Protein AF-A0A016U040-F1 (afdb_monomer_lite)

Foldseek 3Di:
DDDDDDDDDDPDDDDDDDDDDDDDDDDDDDDDDDDDDDDDDDDDDDDPPPPPPDPDDLCVLVPQDPVNLVVLVVLCVVCLVCQLVLLLVLLVVLCVVDVLSVVQQVVLVVVCVVCVPDDRCSHSSNVSVVVSVLSVLLSVCSVPSVVNVVSVVVVCVVCVVCCVVRVDDVVSVVSSVVSSVVSSVVVVVVVVVVVVVVVVVVVPPDDDDDD

Organism: NCBI:txid53326

pLDDT: mean 70.43, std 24.83, range [27.75, 97.06]

Radius of gyration: 27.12 Å; chains: 1; bounding box: 66×83×92 Å

InterPro domains:
  IPR000971 Globin [PS01033] (63-211)
  IPR009050 Globin-like superfamily [SSF46458] (63-188)
  IPR012292 Globin/Protoglobin [G3DSA:1.10.490.10] (63-199)
  IPR044399 Myoglobin-like, M family globin domain [cd01040] (72-187)
  IPR050532 Globin-like Oxygen Transporters [PTHR46458] (39-188)

Sequence (211 aa):
MQIPMQATSASIRRAKFDRAFTVQDDVPSCSRKAGQNGSIRKSARFATRSRSQRRGTLSSIASLSFSQKQALTASWRLLRPQAPGLFRKVFLELEIVSSKVKQIFYKALCVDAFNKDEENIATMDVHIRLMVKFFDDLLATLDDEAECTNRMKRIGTSHAVLARTCGFTSDIWERLGEITMERICAHELVQLSECACDFVCNCDCGGVTAD

Structure (mmCIF, N/CA/C/O backbone):
data_AF-A0A016U040-F1
#
_entry.id   AF-A0A016U040-F1
#
loop_
_atom_site.group_PDB
_atom_site.id
_atom_site.type_symbol
_atom_site.label_atom_id
_atom_site.label_alt_id
_atom_site.label_comp_id
_atom_site.label_asym_id
_atom_site.label_entity_id
_atom_site.label_seq_id
_atom_site.pdbx_PDB_ins_code
_atom_site.Cartn_x
_atom_site.Cartn_y
_atom_site.Cartn_z
_atom_site.occupancy
_atom_site.B_iso_or_equiv
_atom_site.auth_seq_id
_atom_site.auth_comp_id
_atom_site.auth_asym_id
_atom_site.auth_atom_id
_atom_site.pdbx_PDB_model_num
ATOM 1 N N . MET A 1 1 ? 27.949 -9.215 60.443 1.00 41.81 1 MET A N 1
ATOM 2 C CA . MET A 1 1 ? 26.887 -10.235 60.308 1.00 41.81 1 MET A CA 1
ATOM 3 C C . MET A 1 1 ? 26.487 -10.286 58.848 1.00 41.81 1 MET A C 1
ATOM 5 O O . MET A 1 1 ? 26.050 -9.280 58.310 1.00 41.81 1 MET A O 1
ATOM 9 N N . GLN A 1 2 ? 26.773 -11.414 58.207 1.00 36.44 2 GLN A N 1
ATOM 10 C CA . GLN A 1 2 ? 26.651 -11.657 56.771 1.00 36.44 2 GLN A CA 1
ATOM 11 C C . GLN A 1 2 ? 25.353 -12.436 56.537 1.00 36.44 2 GLN A C 1
ATOM 13 O O . GLN A 1 2 ? 25.152 -13.465 57.177 1.00 36.44 2 GLN A O 1
ATOM 18 N N . ILE A 1 3 ? 24.473 -11.949 55.663 1.00 41.81 3 ILE A N 1
ATOM 19 C CA . ILE A 1 3 ? 23.249 -12.657 55.263 1.00 41.81 3 ILE A CA 1
ATOM 20 C C . ILE A 1 3 ? 23.535 -13.317 53.907 1.00 41.81 3 ILE A C 1
ATOM 22 O O . ILE A 1 3 ? 23.855 -12.590 52.964 1.00 41.81 3 ILE A O 1
ATOM 26 N N . PRO A 1 4 ? 23.476 -14.654 53.770 1.00 46.34 4 PRO A N 1
ATOM 27 C CA . PRO A 1 4 ? 23.712 -15.301 52.488 1.00 46.34 4 PRO A CA 1
ATOM 28 C C . PRO A 1 4 ? 22.451 -15.320 51.617 1.00 46.34 4 PRO A C 1
ATOM 30 O O . PRO A 1 4 ? 21.337 -15.557 52.083 1.00 46.34 4 PRO A O 1
ATOM 33 N N . MET A 1 5 ? 22.678 -15.101 50.321 1.00 36.81 5 MET A N 1
ATOM 34 C CA . MET A 1 5 ? 21.733 -15.311 49.230 1.00 36.81 5 MET A CA 1
ATOM 35 C C . MET A 1 5 ? 21.328 -16.786 49.118 1.00 36.81 5 MET A C 1
ATOM 37 O O . MET A 1 5 ? 22.188 -17.665 49.138 1.00 36.81 5 MET A O 1
ATOM 41 N N . GLN A 1 6 ? 20.043 -17.049 48.870 1.00 37.56 6 GLN A N 1
ATOM 42 C CA . GLN A 1 6 ? 19.608 -18.280 48.213 1.00 37.56 6 GLN A CA 1
ATOM 43 C C . GLN A 1 6 ? 18.869 -17.938 46.920 1.00 37.56 6 GLN A C 1
ATOM 45 O O . GLN A 1 6 ? 17.820 -17.299 46.926 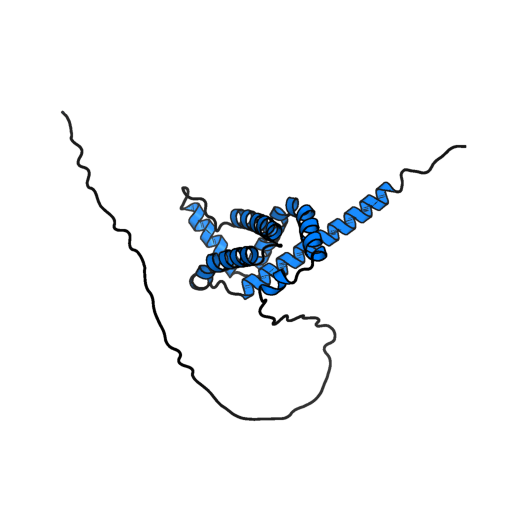1.00 37.56 6 GLN A O 1
ATOM 50 N N . ALA A 1 7 ? 19.467 -18.355 45.805 1.00 38.75 7 ALA A N 1
ATOM 51 C CA . ALA A 1 7 ? 18.870 -18.344 44.483 1.00 38.75 7 ALA A CA 1
ATOM 52 C C . ALA A 1 7 ? 17.925 -19.545 44.355 1.00 38.75 7 ALA A C 1
ATOM 54 O O . ALA A 1 7 ? 18.341 -20.687 44.546 1.00 38.75 7 ALA A O 1
ATOM 55 N N . THR A 1 8 ? 16.663 -19.295 44.012 1.00 39.50 8 THR A N 1
ATOM 56 C CA . THR A 1 8 ? 15.730 -20.340 43.584 1.00 39.50 8 THR A CA 1
ATOM 57 C C . THR A 1 8 ? 15.629 -20.308 42.063 1.00 39.50 8 THR A C 1
ATOM 59 O O . THR A 1 8 ? 15.065 -19.404 41.453 1.00 39.50 8 THR A O 1
ATOM 62 N N . SER A 1 9 ? 16.248 -21.299 41.431 1.00 39.50 9 SER A N 1
ATOM 63 C CA . SER A 1 9 ? 16.238 -21.515 39.987 1.00 39.50 9 SER A CA 1
ATOM 64 C C . SER A 1 9 ? 14.894 -22.126 39.575 1.00 39.50 9 SER A C 1
ATOM 66 O O . SER A 1 9 ? 14.703 -23.338 39.645 1.00 39.50 9 SER A O 1
ATOM 68 N N . ALA A 1 10 ? 13.948 -21.303 39.123 1.00 36.88 10 ALA A N 1
ATOM 69 C CA . ALA A 1 10 ? 12.735 -21.790 38.470 1.00 36.88 10 ALA A CA 1
ATOM 70 C C . ALA A 1 10 ? 12.971 -21.898 36.954 1.00 36.88 10 ALA A C 1
ATOM 72 O O . ALA A 1 10 ? 12.862 -20.929 36.208 1.00 36.88 10 ALA A O 1
ATOM 73 N N . SER A 1 11 ? 13.312 -23.106 36.495 1.00 38.25 11 SER A N 1
ATOM 74 C CA . SER A 1 11 ? 13.312 -23.466 35.071 1.00 38.25 11 SER A CA 1
ATOM 75 C C . SER A 1 11 ? 11.881 -23.473 34.526 1.00 38.25 11 SER A C 1
ATOM 77 O O . SER A 1 11 ? 11.158 -24.458 34.689 1.00 38.25 11 SER A O 1
ATOM 79 N N . ILE A 1 12 ? 11.470 -22.401 33.845 1.00 38.06 12 ILE A N 1
ATOM 80 C CA . ILE A 1 12 ? 10.221 -22.389 33.076 1.00 38.06 12 ILE A CA 1
ATOM 81 C C . ILE A 1 12 ? 10.495 -23.003 31.702 1.00 38.06 12 ILE A C 1
ATOM 83 O O . ILE A 1 12 ? 11.235 -22.476 30.871 1.00 38.06 12 ILE A O 1
ATOM 87 N N . ARG A 1 13 ? 9.917 -24.189 31.507 1.00 40.31 13 ARG A N 1
ATOM 88 C CA . ARG A 1 13 ? 10.048 -25.020 30.313 1.00 40.31 13 ARG A CA 1
ATOM 89 C C . ARG A 1 13 ? 9.375 -24.348 29.116 1.00 40.31 13 ARG A C 1
ATOM 91 O O . ARG A 1 13 ? 8.215 -23.953 29.167 1.00 40.31 13 ARG A O 1
ATOM 98 N N . ARG A 1 14 ? 10.121 -24.298 28.016 1.00 35.59 14 ARG A N 1
ATOM 99 C CA . ARG A 1 14 ? 9.706 -23.877 26.676 1.00 35.59 14 ARG A CA 1
ATOM 100 C C . ARG A 1 14 ? 8.662 -24.859 26.132 1.00 35.59 14 ARG A C 1
ATOM 102 O O . ARG A 1 14 ? 9.008 -25.983 25.774 1.00 35.59 14 ARG A O 1
ATOM 109 N N . ALA A 1 15 ? 7.396 -24.457 26.071 1.00 32.09 15 ALA A N 1
ATOM 110 C CA . ALA A 1 15 ? 6.365 -25.237 25.394 1.00 32.09 15 ALA A CA 1
ATOM 111 C C . ALA A 1 15 ? 6.477 -25.020 23.874 1.00 32.09 15 ALA A C 1
ATOM 113 O O . ALA A 1 15 ? 6.107 -23.970 23.353 1.00 32.09 15 ALA A O 1
ATOM 114 N N . LYS A 1 16 ? 7.025 -26.016 23.167 1.00 36.38 16 LYS A N 1
ATOM 115 C CA . LYS A 1 16 ? 6.855 -26.182 21.717 1.00 36.38 16 LYS A CA 1
ATOM 116 C C . LYS A 1 16 ? 5.405 -26.579 21.456 1.00 36.38 16 LYS A C 1
ATOM 118 O O . LYS A 1 16 ? 4.952 -27.595 21.975 1.00 36.38 16 LYS A O 1
ATOM 123 N N . PHE A 1 17 ? 4.696 -25.797 20.653 1.00 30.36 17 PHE A N 1
ATOM 124 C CA . PHE A 1 17 ? 3.383 -26.171 20.141 1.00 30.36 17 PHE A CA 1
ATOM 125 C C . PHE A 1 17 ? 3.564 -26.769 18.740 1.00 30.36 17 PHE A C 1
ATOM 127 O O . PHE A 1 17 ? 3.441 -26.074 17.737 1.00 30.36 17 PHE A O 1
ATOM 134 N N . ASP A 1 18 ? 3.898 -28.058 18.687 1.00 31.55 18 ASP A N 1
ATOM 135 C CA . ASP A 1 18 ? 3.724 -28.881 17.490 1.00 31.55 18 ASP A CA 1
ATOM 136 C C . ASP A 1 18 ? 2.332 -29.512 17.566 1.00 31.55 18 ASP A C 1
ATOM 138 O O . ASP A 1 18 ? 2.049 -30.322 18.452 1.00 31.55 18 ASP A O 1
ATOM 142 N N . ARG A 1 19 ? 1.438 -29.144 16.646 1.00 34.19 19 ARG A N 1
ATOM 143 C CA . ARG A 1 19 ? 0.204 -29.902 16.421 1.00 34.19 19 ARG A CA 1
ATOM 144 C C . ARG A 1 19 ? -0.075 -29.994 14.928 1.00 34.19 19 ARG A C 1
ATOM 146 O O . ARG A 1 19 ? -0.693 -29.114 14.338 1.00 34.19 19 ARG A O 1
ATOM 153 N N . ALA A 1 20 ? 0.393 -31.093 14.345 1.00 31.27 20 ALA A N 1
ATOM 154 C CA . ALA A 1 20 ? -0.120 -31.615 13.091 1.00 31.27 20 ALA A CA 1
ATOM 155 C C . ALA A 1 20 ? -1.584 -32.036 13.291 1.00 31.27 20 ALA A C 1
ATOM 157 O O . ALA A 1 20 ? -1.919 -32.676 14.291 1.00 31.27 20 ALA A O 1
ATOM 158 N N . PHE A 1 21 ? -2.453 -31.679 12.349 1.00 29.73 21 PHE A N 1
ATOM 159 C CA . PHE A 1 21 ? -3.781 -32.270 12.255 1.00 29.73 21 PHE A CA 1
ATOM 160 C C . PHE A 1 21 ? -4.130 -32.468 10.781 1.00 29.73 21 PHE A C 1
ATOM 162 O O . PHE A 1 21 ? -4.324 -31.514 10.031 1.00 29.73 21 PHE A O 1
ATOM 169 N N . THR A 1 22 ? -4.147 -33.734 10.383 1.00 40.06 22 THR A N 1
ATOM 170 C CA . THR A 1 22 ? -4.770 -34.241 9.163 1.00 40.06 22 THR A CA 1
ATOM 171 C C . THR A 1 22 ? -6.283 -34.157 9.317 1.00 40.06 22 THR A C 1
ATOM 173 O O . THR A 1 22 ? -6.809 -34.647 10.317 1.00 40.06 22 THR A O 1
ATOM 176 N N . VAL A 1 23 ? -6.983 -33.594 8.334 1.00 34.16 23 VAL A N 1
ATOM 177 C CA . VAL A 1 23 ? -8.429 -33.800 8.178 1.00 34.16 23 VAL A CA 1
ATOM 178 C C . VAL A 1 23 ? -8.728 -34.054 6.707 1.00 34.16 23 VAL A C 1
ATOM 180 O O . VAL A 1 23 ? -8.304 -33.297 5.837 1.00 34.16 23 VAL A O 1
ATOM 183 N N . GLN A 1 24 ? -9.396 -35.186 6.506 1.00 30.11 24 GLN A N 1
ATOM 184 C CA . GLN A 1 24 ? -9.865 -35.777 5.263 1.00 30.11 24 GLN A CA 1
ATOM 185 C C . GLN A 1 24 ? -10.978 -34.948 4.613 1.00 30.11 24 GLN A C 1
ATOM 187 O O . GLN A 1 24 ? -11.734 -34.251 5.290 1.00 30.11 24 GLN A O 1
ATOM 192 N N . ASP A 1 25 ? -11.045 -35.067 3.289 1.00 30.61 25 ASP A N 1
ATOM 193 C CA . ASP A 1 25 ? -12.130 -34.622 2.424 1.00 30.61 25 ASP A CA 1
ATOM 194 C C . ASP A 1 25 ? -13.477 -35.226 2.840 1.00 30.61 25 ASP A C 1
ATOM 196 O O . ASP A 1 25 ? -13.600 -36.443 2.918 1.00 30.61 25 ASP A O 1
ATOM 200 N N . ASP A 1 26 ? -14.501 -34.387 3.000 1.00 29.02 26 ASP A N 1
ATOM 201 C CA . ASP A 1 26 ? -15.896 -34.812 2.881 1.00 29.02 26 ASP A CA 1
ATOM 202 C C . ASP A 1 26 ? -16.721 -33.703 2.212 1.00 29.02 26 ASP A C 1
ATOM 204 O O . ASP A 1 26 ? -16.943 -32.609 2.737 1.00 29.02 26 ASP A O 1
ATOM 208 N N . VAL A 1 27 ? -17.141 -34.009 0.987 1.00 37.56 27 VAL A N 1
ATOM 209 C CA . VAL A 1 27 ? -18.000 -33.209 0.111 1.00 37.56 27 VAL A CA 1
ATOM 210 C C . VAL A 1 27 ? -19.465 -33.509 0.437 1.00 37.56 27 VAL A C 1
ATOM 212 O O . VAL A 1 27 ? -19.852 -34.676 0.388 1.00 37.56 27 VAL A O 1
ATOM 215 N N . PRO A 1 28 ? -20.342 -32.500 0.600 1.00 32.44 28 PRO A N 1
ATOM 216 C CA . PRO A 1 28 ? -21.774 -32.704 0.419 1.00 32.44 28 PRO A CA 1
ATOM 217 C C . PRO A 1 28 ? -22.239 -32.102 -0.911 1.00 32.44 28 PRO A C 1
ATOM 219 O O . PRO A 1 28 ? -22.302 -30.887 -1.102 1.00 32.44 28 PRO A O 1
ATOM 222 N N . SER A 1 29 ? -22.605 -32.994 -1.829 1.00 30.81 29 SER A N 1
ATOM 223 C CA . SER A 1 29 ? -23.374 -32.699 -3.037 1.00 30.81 29 SER A CA 1
ATOM 224 C C . SER A 1 29 ? -24.821 -32.343 -2.672 1.00 30.81 29 SER A C 1
ATOM 226 O O . SER A 1 29 ? -25.482 -33.080 -1.942 1.00 30.81 29 SER A O 1
ATOM 228 N N . CYS A 1 30 ? -25.341 -31.238 -3.211 1.00 30.08 30 CYS A N 1
ATOM 229 C CA . CYS A 1 30 ? -26.770 -30.933 -3.212 1.00 30.08 30 CYS A CA 1
ATOM 230 C C . CYS A 1 30 ? -27.219 -30.571 -4.633 1.00 30.08 30 CYS A C 1
ATOM 232 O O . CYS A 1 30 ? -26.910 -29.502 -5.153 1.00 30.08 30 CYS A O 1
ATOM 234 N N . SER A 1 31 ? -27.979 -31.478 -5.248 1.00 32.97 31 SER A N 1
ATOM 235 C CA . SER A 1 31 ? -28.737 -31.253 -6.482 1.00 32.97 31 SER A CA 1
ATOM 236 C C . SER A 1 31 ? -30.149 -30.758 -6.165 1.00 32.97 31 SER A C 1
ATOM 238 O O . SER A 1 31 ? -30.862 -31.441 -5.433 1.00 32.97 31 SER A O 1
ATOM 240 N N . ARG A 1 32 ? -30.606 -29.668 -6.804 1.00 32.62 32 ARG A N 1
ATOM 241 C CA . ARG A 1 32 ? -32.028 -29.444 -7.157 1.00 32.62 32 ARG A CA 1
ATOM 242 C C . ARG A 1 32 ? -32.163 -28.706 -8.498 1.00 32.62 32 ARG A C 1
ATOM 244 O O . ARG A 1 32 ? -31.330 -27.886 -8.860 1.00 32.62 32 ARG A O 1
ATOM 251 N N . LYS A 1 33 ? -33.209 -29.095 -9.231 1.00 33.53 33 LYS A N 1
ATOM 252 C CA . LYS A 1 33 ? -33.486 -28.903 -10.665 1.00 33.53 33 LYS A CA 1
ATOM 253 C C . LYS A 1 33 ? -34.228 -27.593 -11.015 1.00 33.53 33 LYS A C 1
ATOM 255 O O . LYS A 1 33 ? -35.062 -27.151 -10.242 1.00 33.53 33 LYS A O 1
ATOM 260 N N . ALA A 1 34 ? -33.986 -27.154 -12.261 1.00 30.94 34 ALA A N 1
ATOM 261 C CA . ALA A 1 34 ? -34.889 -26.638 -13.315 1.00 30.94 34 ALA A CA 1
ATOM 262 C C . ALA A 1 34 ? -35.776 -25.381 -13.123 1.00 30.94 34 ALA A C 1
ATOM 264 O O . ALA A 1 34 ? -36.559 -25.284 -1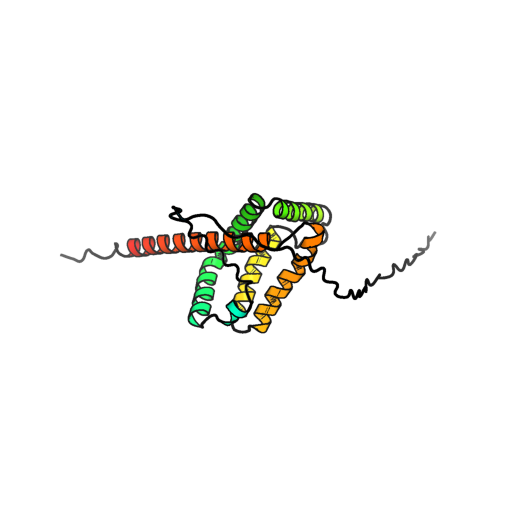2.188 1.00 30.94 34 ALA A O 1
ATOM 265 N N . GLY A 1 35 ? -35.768 -24.515 -14.154 1.00 27.75 35 GLY A N 1
ATOM 266 C CA . GLY A 1 35 ? -36.849 -23.564 -14.467 1.00 27.75 35 GLY A CA 1
ATOM 267 C C . GLY A 1 35 ? -36.431 -22.405 -15.389 1.00 27.75 35 GLY A C 1
ATOM 268 O O . GLY A 1 35 ? -35.810 -21.455 -14.932 1.00 27.75 35 GLY A O 1
ATOM 269 N N . GLN A 1 36 ? -36.767 -22.482 -16.683 1.00 36.22 36 GLN A N 1
ATOM 270 C CA . GLN A 1 36 ? -36.610 -21.417 -17.690 1.00 36.22 36 GLN A CA 1
ATOM 271 C C . GLN A 1 36 ? -37.801 -20.432 -17.698 1.00 36.22 36 GLN A C 1
ATOM 273 O O . GLN A 1 36 ? -38.936 -20.875 -17.549 1.00 36.22 36 GLN A O 1
ATOM 278 N N . ASN A 1 37 ? -37.507 -19.151 -17.996 1.00 30.80 37 ASN A N 1
ATOM 279 C CA . ASN A 1 37 ? -38.218 -18.170 -18.861 1.00 30.80 37 ASN A CA 1
ATOM 280 C C . ASN A 1 37 ? -38.451 -16.771 -18.249 1.00 30.80 37 ASN A C 1
ATOM 282 O O . ASN A 1 37 ? -39.060 -16.648 -17.193 1.00 30.80 37 ASN A O 1
ATOM 286 N N . GLY A 1 38 ? -38.073 -15.711 -18.994 1.00 30.67 38 GLY A N 1
ATOM 287 C CA . GLY A 1 38 ? -38.654 -14.362 -18.834 1.00 30.67 38 GLY A CA 1
ATOM 288 C C . GLY A 1 38 ? -37.792 -13.127 -19.189 1.00 30.67 38 GLY A C 1
ATOM 289 O O . GLY A 1 38 ? -37.128 -12.580 -18.325 1.00 30.67 38 GLY A O 1
ATOM 290 N N . SER A 1 39 ? -37.921 -12.641 -20.434 1.00 33.09 39 SER A N 1
ATOM 291 C CA . SER A 1 39 ? -37.971 -11.227 -20.903 1.00 33.09 39 SER A CA 1
ATOM 292 C C . SER A 1 39 ? -36.806 -10.203 -20.760 1.00 33.09 39 SER A C 1
ATOM 294 O O . SER A 1 39 ? -36.617 -9.530 -19.757 1.00 33.09 39 SER A O 1
ATOM 296 N N . ILE A 1 40 ? -36.127 -9.990 -21.897 1.00 40.66 40 ILE A N 1
ATOM 297 C CA . ILE A 1 40 ? -35.778 -8.744 -22.638 1.00 40.66 40 ILE A CA 1
ATOM 298 C C . ILE A 1 40 ? -35.881 -7.338 -21.960 1.00 40.66 40 ILE A C 1
ATOM 300 O O . ILE A 1 40 ? -36.963 -6.810 -21.735 1.00 40.66 40 ILE A O 1
ATOM 304 N N . ARG A 1 41 ? -34.693 -6.692 -21.880 1.00 42.94 41 ARG A N 1
ATOM 305 C CA . ARG A 1 41 ? -34.253 -5.282 -22.150 1.00 42.94 41 ARG A CA 1
ATOM 306 C C . ARG A 1 41 ? -34.935 -4.069 -21.467 1.00 42.94 41 ARG A C 1
ATOM 308 O O . ARG A 1 41 ? -35.996 -3.644 -21.905 1.00 42.94 41 ARG A O 1
ATOM 315 N N . LYS A 1 42 ? -34.149 -3.284 -20.700 1.00 34.03 42 LYS A N 1
ATOM 316 C CA . LYS A 1 42 ? -33.465 -2.041 -21.168 1.00 34.03 42 LYS A CA 1
ATOM 317 C C . LYS A 1 42 ? -32.645 -1.323 -20.070 1.00 34.03 42 LYS A C 1
ATOM 319 O O . LYS A 1 42 ? -33.131 -1.071 -18.982 1.00 34.03 42 LYS A O 1
ATOM 324 N N . SER A 1 43 ? -31.466 -0.857 -20.499 1.00 36.22 43 SER A N 1
ATOM 325 C CA . SER A 1 43 ? -30.766 0.377 -20.096 1.00 36.22 43 SER A CA 1
ATOM 326 C C . SER A 1 43 ? -30.047 0.449 -18.740 1.00 36.22 43 SER A C 1
ATOM 328 O O . SER A 1 43 ? -30.597 0.903 -17.746 1.00 36.22 43 SER A O 1
ATOM 330 N N . ALA A 1 44 ? -28.738 0.187 -18.771 1.00 37.72 44 ALA A N 1
ATOM 331 C CA . ALA A 1 44 ? -27.767 0.847 -17.899 1.00 37.72 44 ALA A CA 1
ATOM 332 C C . ALA A 1 44 ? -26.586 1.305 -18.769 1.00 37.72 44 ALA A C 1
ATOM 334 O O . ALA A 1 44 ? -25.735 0.508 -19.164 1.00 37.72 44 ALA A O 1
ATOM 335 N N . ARG A 1 45 ? -26.582 2.590 -19.143 1.00 47.59 45 ARG A N 1
ATOM 336 C CA . ARG A 1 45 ? -25.388 3.258 -19.672 1.00 47.59 45 ARG A CA 1
ATOM 337 C C . ARG A 1 45 ? -24.502 3.618 -18.476 1.00 47.59 45 ARG A C 1
ATOM 339 O O . ARG A 1 45 ? -25.016 4.111 -17.481 1.00 47.59 45 ARG A O 1
ATOM 346 N N . PHE A 1 46 ? -23.201 3.379 -18.625 1.00 41.91 46 PHE A N 1
ATOM 347 C CA . PHE A 1 46 ? -22.116 3.727 -17.698 1.00 41.91 46 PHE A CA 1
ATOM 348 C C . PHE A 1 46 ? -22.066 2.952 -16.375 1.00 41.91 46 PHE A C 1
ATOM 350 O O . PHE A 1 46 ? -22.293 3.476 -15.293 1.00 41.91 46 PHE A O 1
ATOM 357 N N . ALA A 1 47 ? -21.632 1.698 -16.470 1.00 41.00 47 ALA A N 1
ATOM 358 C CA . ALA A 1 47 ? -20.913 1.045 -15.385 1.00 41.00 47 ALA A CA 1
ATOM 359 C C . ALA A 1 47 ? -19.706 0.309 -15.974 1.00 41.00 47 ALA A C 1
ATOM 361 O O . ALA A 1 47 ? -19.746 -0.898 -16.199 1.00 41.00 47 ALA A O 1
ATOM 362 N N . THR A 1 48 ? -18.603 1.021 -16.207 1.00 46.25 48 THR A N 1
ATOM 363 C CA . THR A 1 48 ? -17.273 0.403 -16.328 1.00 46.25 48 THR A CA 1
ATOM 364 C C . THR A 1 48 ? -16.803 -0.031 -14.939 1.00 46.25 48 THR A C 1
ATOM 366 O O . THR A 1 48 ? -15.788 0.420 -14.421 1.00 46.25 48 THR A O 1
ATOM 369 N N . ARG A 1 49 ? -17.568 -0.919 -14.295 1.00 44.41 49 ARG A N 1
ATOM 370 C CA . ARG A 1 49 ? -17.068 -1.717 -13.178 1.00 44.41 49 ARG A CA 1
ATOM 371 C C . ARG A 1 49 ? -16.282 -2.856 -13.798 1.00 44.41 49 ARG A C 1
ATOM 373 O O . ARG A 1 49 ? -16.845 -3.897 -14.130 1.00 44.41 49 ARG A O 1
ATOM 380 N N . SER A 1 50 ? -14.983 -2.637 -13.973 1.00 41.38 50 SER A N 1
ATOM 381 C CA . SER A 1 50 ? -14.055 -3.716 -14.288 1.00 41.38 50 SER A CA 1
ATOM 382 C C . SER A 1 50 ? -13.956 -4.616 -13.055 1.00 41.38 50 SER A C 1
ATOM 384 O O . SER A 1 50 ? -13.094 -4.454 -12.198 1.00 41.38 50 SER A O 1
ATOM 386 N N . ARG A 1 51 ? -14.916 -5.536 -12.906 1.00 46.66 51 ARG A N 1
ATOM 387 C CA . ARG A 1 51 ? -14.802 -6.660 -11.977 1.00 46.66 51 ARG A CA 1
ATOM 388 C C . ARG A 1 51 ? -13.747 -7.595 -12.557 1.00 46.66 51 ARG A C 1
ATOM 390 O O . ARG A 1 51 ? -14.067 -8.527 -13.292 1.00 46.66 51 ARG A O 1
ATOM 397 N N . SER A 1 52 ? -12.483 -7.333 -12.237 1.00 41.88 52 SER A N 1
ATOM 398 C CA . SER A 1 52 ? -11.425 -8.321 -12.413 1.00 41.88 52 SER A CA 1
ATOM 399 C C . SER A 1 52 ? -11.644 -9.425 -11.384 1.00 41.88 52 SER A C 1
ATOM 401 O O . SER A 1 52 ? -11.059 -9.442 -10.309 1.00 41.88 52 SER A O 1
ATOM 403 N N . GLN A 1 53 ? -12.509 -10.377 -11.720 1.00 44.53 53 GLN A N 1
ATOM 404 C CA . GLN A 1 53 ? -12.641 -11.644 -11.006 1.00 44.53 53 GLN A CA 1
ATOM 405 C C . GLN A 1 53 ? -11.523 -12.602 -11.449 1.00 44.53 53 GLN A C 1
ATOM 407 O O . GLN A 1 53 ? -11.747 -13.785 -11.697 1.00 44.53 53 GLN A O 1
ATOM 412 N N . ARG A 1 54 ? -10.302 -12.077 -11.612 1.00 46.75 54 ARG A N 1
ATOM 413 C CA . ARG A 1 54 ? -9.104 -12.884 -11.802 1.00 46.75 54 ARG A CA 1
ATOM 414 C C . ARG A 1 54 ? -8.431 -12.981 -10.453 1.00 46.75 54 ARG A C 1
ATOM 416 O O . ARG A 1 54 ? -7.889 -12.005 -9.950 1.00 46.75 54 ARG A O 1
ATOM 423 N N . ARG A 1 55 ? -8.458 -14.188 -9.894 1.00 48.50 55 ARG A N 1
ATOM 424 C CA . ARG A 1 55 ? -7.491 -14.639 -8.894 1.00 48.50 55 ARG A CA 1
ATOM 425 C C . ARG A 1 55 ? -6.116 -14.216 -9.425 1.00 48.50 55 ARG A C 1
ATOM 427 O O . ARG A 1 55 ? -5.682 -14.752 -10.440 1.00 48.50 55 ARG A O 1
ATOM 434 N N . GLY A 1 56 ? -5.528 -13.168 -8.852 1.00 49.00 56 GLY A N 1
ATOM 435 C CA . GLY A 1 56 ? -4.274 -12.604 -9.336 1.00 49.00 56 GLY A CA 1
ATOM 436 C C . GLY A 1 56 ? -3.190 -13.656 -9.194 1.00 49.00 56 GLY A C 1
ATOM 437 O O . GLY A 1 56 ? -2.713 -13.918 -8.093 1.00 49.00 56 GLY A O 1
ATOM 438 N N . THR A 1 57 ? -2.851 -14.329 -10.286 1.00 52.69 57 THR A N 1
ATOM 439 C CA . THR A 1 57 ? -1.717 -15.239 -10.298 1.00 52.69 57 THR A CA 1
ATOM 440 C C . THR A 1 57 ? -0.468 -14.369 -10.182 1.00 52.69 57 THR A C 1
ATOM 442 O O . THR A 1 57 ? -0.308 -13.417 -10.947 1.00 52.69 57 THR A O 1
ATOM 445 N N . LEU A 1 58 ? 0.424 -14.680 -9.236 1.00 57.12 58 LEU A N 1
ATOM 446 C CA . LEU A 1 58 ? 1.718 -13.995 -9.066 1.00 57.12 58 LEU A CA 1
ATOM 447 C C . LEU A 1 58 ? 2.540 -13.945 -10.375 1.00 57.12 58 LEU A C 1
ATOM 449 O O . LEU A 1 58 ? 3.389 -13.075 -10.541 1.00 57.12 58 LEU A O 1
ATOM 453 N N . SER A 1 59 ? 2.190 -14.793 -11.350 1.00 52.16 59 SER A N 1
ATOM 454 C CA . SER A 1 59 ? 2.672 -14.772 -12.733 1.00 52.16 59 SER A CA 1
ATOM 455 C C . SER A 1 59 ? 2.476 -13.436 -13.467 1.00 52.16 59 SER A C 1
ATOM 457 O O . SER A 1 59 ? 3.125 -13.212 -14.482 1.00 52.16 59 SER A O 1
ATOM 459 N N . SER A 1 60 ? 1.600 -12.536 -13.000 1.00 62.94 60 SER A N 1
ATOM 460 C CA . SER A 1 60 ? 1.440 -11.210 -13.620 1.00 62.94 60 SER A CA 1
ATOM 461 C C . SER A 1 60 ? 2.668 -10.314 -13.431 1.00 62.94 60 SER A C 1
ATOM 463 O O . SER A 1 60 ? 2.927 -9.470 -14.288 1.00 62.94 60 SER A O 1
ATOM 465 N N . ILE A 1 61 ? 3.426 -10.487 -12.340 1.00 66.94 61 ILE A N 1
ATOM 466 C CA . ILE A 1 61 ? 4.677 -9.743 -12.120 1.00 66.94 61 ILE A CA 1
ATOM 467 C C . ILE A 1 61 ? 5.787 -10.328 -13.006 1.00 66.94 61 ILE A C 1
ATOM 469 O O . ILE A 1 61 ? 6.557 -9.584 -13.606 1.00 66.94 61 ILE A O 1
ATOM 473 N N . ALA A 1 62 ? 5.797 -11.654 -13.174 1.00 63.66 62 ALA A N 1
ATOM 474 C CA . ALA A 1 62 ? 6.721 -12.368 -14.056 1.00 63.66 62 ALA A CA 1
ATOM 475 C C . ALA A 1 62 ? 6.571 -11.979 -15.537 1.00 63.66 62 ALA A C 1
ATOM 477 O O . ALA A 1 62 ? 7.535 -12.015 -16.295 1.00 63.66 62 ALA A O 1
ATOM 478 N N . SER A 1 63 ? 5.367 -11.571 -15.950 1.00 76.06 63 SER A N 1
ATOM 479 C CA . SER A 1 63 ? 5.080 -11.163 -17.330 1.00 76.06 63 SER A CA 1
ATOM 480 C C . SER A 1 63 ? 5.435 -9.710 -17.667 1.00 76.06 63 SER A C 1
ATOM 482 O O . SER A 1 63 ? 5.176 -9.278 -18.791 1.00 76.06 63 SER A O 1
ATOM 484 N N . LEU A 1 64 ? 5.983 -8.933 -16.725 1.00 83.94 64 LEU A N 1
ATOM 485 C CA . LEU A 1 64 ? 6.351 -7.542 -16.995 1.00 83.94 64 LEU A CA 1
ATOM 486 C C . LEU A 1 64 ? 7.525 -7.478 -17.979 1.00 83.94 64 LEU A C 1
ATOM 488 O O . LEU A 1 64 ? 8.606 -8.011 -17.725 1.00 83.94 64 LEU A O 1
ATOM 492 N N . SER A 1 65 ? 7.317 -6.780 -19.093 1.00 88.12 65 SER A N 1
ATOM 493 C CA . SER A 1 65 ? 8.375 -6.484 -20.061 1.00 88.12 65 SER A CA 1
ATOM 494 C C . SER A 1 65 ? 9.452 -5.576 -19.458 1.00 88.12 65 SER A C 1
ATOM 496 O O . SER A 1 65 ? 9.205 -4.836 -18.505 1.00 88.12 65 SER A O 1
ATOM 498 N N . PHE A 1 66 ? 10.649 -5.586 -20.049 1.00 88.31 66 PHE A N 1
ATOM 499 C CA . PHE A 1 66 ? 11.769 -4.754 -19.599 1.00 88.31 66 PHE A CA 1
ATOM 500 C C . PHE A 1 66 ? 11.406 -3.262 -19.510 1.00 88.31 66 PHE A C 1
ATOM 502 O O . PHE A 1 66 ? 11.700 -2.611 -18.510 1.00 88.31 66 PHE A O 1
ATOM 509 N N . SER A 1 67 ? 10.702 -2.729 -20.514 1.00 89.38 67 SER A N 1
ATOM 510 C CA . SER A 1 67 ? 10.264 -1.328 -20.525 1.00 89.38 67 SER A CA 1
ATOM 511 C C . SER A 1 67 ? 9.254 -1.021 -19.415 1.00 89.38 67 SER A C 1
ATOM 513 O O . SER A 1 67 ? 9.333 0.041 -18.803 1.00 89.38 67 SER A O 1
ATOM 515 N N . GLN A 1 68 ? 8.352 -1.954 -19.089 1.00 90.06 68 GLN A N 1
ATOM 516 C CA . GLN A 1 68 ? 7.423 -1.801 -17.962 1.00 90.06 68 GLN A CA 1
ATOM 517 C C . GLN A 1 68 ? 8.154 -1.815 -16.618 1.00 90.06 68 GLN A C 1
ATOM 519 O O . GLN A 1 68 ? 7.863 -0.984 -15.761 1.00 90.06 68 GLN A O 1
ATOM 524 N N . LYS A 1 69 ? 9.128 -2.716 -16.436 1.00 89.81 69 LYS A N 1
ATOM 525 C CA . LYS A 1 69 ? 9.962 -2.742 -15.224 1.00 89.81 69 LYS A CA 1
ATOM 526 C C . LYS A 1 69 ? 10.742 -1.437 -15.063 1.00 89.81 69 LYS A C 1
ATOM 528 O O . LYS A 1 69 ? 10.743 -0.854 -13.983 1.00 89.81 69 LYS A O 1
ATOM 533 N N . GLN A 1 70 ? 11.349 -0.941 -16.143 1.00 90.19 70 GLN A N 1
ATOM 534 C CA . GLN A 1 70 ? 12.081 0.325 -16.130 1.00 90.19 70 GLN A CA 1
ATOM 535 C C . GLN A 1 70 ? 11.168 1.512 -15.793 1.00 90.19 70 GLN A C 1
ATOM 537 O O . GLN A 1 70 ? 11.549 2.352 -14.978 1.00 90.19 70 GLN A O 1
ATOM 542 N N . ALA A 1 71 ? 9.963 1.560 -16.368 1.00 89.62 71 ALA A N 1
ATOM 543 C CA . ALA A 1 71 ? 8.974 2.588 -16.061 1.00 89.62 71 ALA A CA 1
ATOM 544 C C . ALA A 1 71 ? 8.568 2.562 -14.578 1.00 89.62 71 ALA A C 1
ATOM 546 O O . ALA A 1 71 ? 8.594 3.603 -13.930 1.00 89.62 71 ALA A O 1
ATOM 547 N N . LEU A 1 72 ? 8.292 1.381 -14.010 1.00 90.50 72 LEU A N 1
ATOM 548 C CA . LEU A 1 72 ? 7.970 1.233 -12.584 1.00 90.50 72 LEU A CA 1
ATOM 549 C C . LEU A 1 72 ? 9.109 1.719 -11.682 1.00 90.50 72 LEU A C 1
ATOM 551 O O . LEU A 1 72 ? 8.870 2.470 -10.737 1.00 90.50 72 LEU A O 1
ATOM 555 N N . THR A 1 73 ? 10.350 1.338 -11.990 1.00 90.88 73 THR A N 1
ATOM 556 C CA . THR A 1 73 ? 11.530 1.790 -11.240 1.00 90.88 73 THR A CA 1
ATOM 557 C C . THR A 1 73 ? 11.713 3.307 -11.336 1.00 90.88 73 THR A C 1
ATOM 559 O O . THR A 1 73 ? 12.033 3.959 -10.339 1.00 90.88 73 THR A O 1
ATOM 562 N N . ALA A 1 74 ? 11.484 3.894 -12.514 1.00 90.69 74 ALA A N 1
ATOM 563 C CA . ALA A 1 74 ? 11.572 5.336 -12.716 1.00 90.69 74 ALA A CA 1
ATOM 564 C C . ALA A 1 74 ? 10.471 6.098 -11.956 1.00 90.69 74 ALA A C 1
ATOM 566 O O . ALA A 1 74 ? 10.801 7.030 -11.218 1.00 90.69 74 ALA A O 1
ATOM 567 N N . SER A 1 75 ? 9.207 5.671 -12.073 1.00 90.88 75 SER A N 1
ATOM 568 C CA . SER A 1 75 ? 8.073 6.237 -11.327 1.00 90.88 75 SER A CA 1
ATOM 569 C C . SER A 1 75 ? 8.304 6.147 -9.822 1.00 90.88 75 SER A C 1
ATOM 571 O O . SER A 1 75 ? 8.176 7.142 -9.107 1.00 90.88 75 SER A O 1
ATOM 573 N N . TRP A 1 76 ? 8.736 4.984 -9.325 1.00 93.31 76 TRP A N 1
ATOM 574 C CA . TRP A 1 76 ? 9.009 4.818 -7.901 1.00 93.31 76 TRP A CA 1
ATOM 575 C C . TRP A 1 76 ? 10.107 5.752 -7.406 1.00 93.31 76 TRP A C 1
ATOM 577 O O . TRP A 1 76 ? 9.962 6.340 -6.341 1.00 93.31 76 TRP A O 1
ATOM 587 N N . ARG A 1 77 ? 11.181 5.961 -8.175 1.00 92.69 77 ARG A N 1
ATOM 588 C CA . ARG A 1 77 ? 12.262 6.879 -7.785 1.00 92.69 77 ARG A CA 1
ATOM 589 C C . ARG A 1 77 ? 11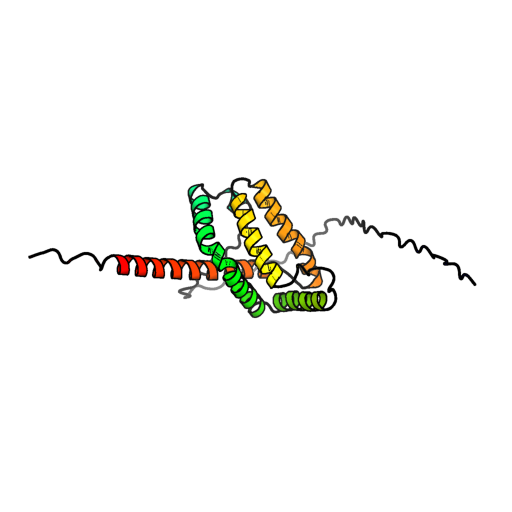.763 8.311 -7.551 1.00 92.69 77 ARG A C 1
ATOM 591 O O . ARG A 1 77 ? 12.261 8.971 -6.642 1.00 92.69 77 ARG A O 1
ATOM 598 N N . LEU A 1 78 ? 10.791 8.772 -8.341 1.00 90.69 78 LEU A N 1
ATOM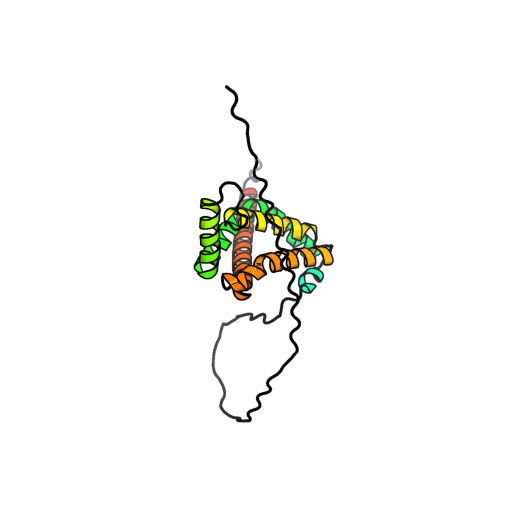 599 C CA . LEU A 1 78 ? 10.170 10.094 -8.193 1.00 90.69 78 LEU A CA 1
ATOM 600 C C . LEU A 1 78 ? 9.157 10.136 -7.042 1.00 90.69 78 LEU A C 1
ATOM 602 O O . LEU A 1 78 ? 9.090 11.124 -6.310 1.00 90.69 78 LEU A O 1
ATOM 606 N N . LEU A 1 79 ? 8.401 9.053 -6.853 1.00 92.00 79 LEU A N 1
ATOM 607 C CA . LEU A 1 79 ? 7.385 8.947 -5.810 1.00 92.00 79 LEU A CA 1
ATOM 608 C C . LEU A 1 79 ? 7.982 8.733 -4.410 1.00 92.00 79 LEU A C 1
ATOM 610 O O . LEU A 1 79 ? 7.460 9.248 -3.418 1.00 92.00 79 LEU A O 1
ATOM 614 N N . ARG A 1 80 ? 9.076 7.973 -4.311 1.00 94.00 80 ARG A N 1
ATOM 615 C CA . ARG A 1 80 ? 9.659 7.465 -3.059 1.00 94.00 80 ARG A CA 1
ATOM 616 C C . ARG A 1 80 ? 9.856 8.534 -1.976 1.00 94.00 80 ARG A C 1
ATOM 618 O O . ARG A 1 80 ? 9.484 8.250 -0.837 1.00 94.00 80 ARG A O 1
ATOM 625 N N . PRO A 1 81 ? 10.381 9.747 -2.255 1.00 94.12 81 PRO A N 1
ATOM 626 C CA . PRO A 1 81 ? 10.527 10.786 -1.229 1.00 94.12 81 PRO A CA 1
ATOM 627 C C . PRO A 1 81 ? 9.198 11.187 -0.573 1.00 94.12 81 PRO A C 1
ATOM 629 O O . PRO A 1 81 ? 9.166 11.550 0.600 1.00 94.12 81 PRO A O 1
ATOM 632 N N . GLN A 1 82 ? 8.094 11.087 -1.316 1.00 93.50 82 GLN A N 1
ATOM 633 C CA . GLN A 1 82 ? 6.749 11.443 -0.863 1.00 93.50 82 GLN A CA 1
ATOM 634 C C . GLN A 1 82 ? 5.954 10.228 -0.356 1.00 93.50 82 GLN A C 1
ATOM 636 O O . GLN A 1 82 ? 4.915 10.389 0.292 1.00 93.50 82 GLN A O 1
ATOM 641 N N . ALA A 1 83 ? 6.452 9.012 -0.598 1.00 94.19 83 ALA A N 1
ATOM 642 C CA . ALA A 1 83 ? 5.778 7.762 -0.270 1.00 94.19 83 ALA A CA 1
ATOM 643 C C . ALA A 1 83 ? 5.360 7.634 1.209 1.00 94.19 83 ALA A C 1
ATOM 645 O O . ALA A 1 83 ? 4.236 7.194 1.446 1.00 94.19 83 ALA A O 1
ATOM 646 N N . PRO A 1 84 ? 6.147 8.069 2.222 1.00 96.19 84 PRO A N 1
ATOM 647 C CA . PRO A 1 84 ? 5.681 8.033 3.610 1.00 96.19 84 PRO A CA 1
ATOM 648 C C . PRO A 1 84 ? 4.402 8.854 3.837 1.00 96.19 84 PRO A C 1
ATOM 650 O O . PRO A 1 84 ? 3.482 8.416 4.531 1.00 96.19 84 PRO A O 1
ATOM 653 N N . GLY A 1 85 ? 4.325 10.040 3.226 1.00 95.56 85 GLY A N 1
ATOM 654 C CA . GLY A 1 85 ? 3.143 10.898 3.288 1.00 95.56 85 GLY A CA 1
ATOM 655 C C . GLY A 1 85 ? 1.957 10.297 2.537 1.00 95.56 85 GLY A C 1
ATOM 656 O O . GLY A 1 85 ? 0.832 10.333 3.039 1.00 95.56 85 GLY A O 1
ATOM 657 N N . LEU A 1 86 ? 2.208 9.695 1.370 1.00 95.50 86 LEU A N 1
ATOM 658 C CA . LEU A 1 86 ? 1.186 8.995 0.592 1.00 95.50 86 LEU A CA 1
ATOM 659 C C . LEU A 1 86 ? 0.611 7.804 1.367 1.00 95.50 86 LEU A C 1
ATOM 661 O O . LEU A 1 86 ? -0.605 7.728 1.532 1.00 95.50 86 LEU A O 1
ATOM 665 N N . PHE A 1 87 ? 1.452 6.914 1.902 1.00 97.06 87 PHE A N 1
ATOM 666 C CA . PHE A 1 87 ? 0.978 5.731 2.626 1.00 97.06 87 PHE A CA 1
ATOM 667 C C . PHE A 1 87 ? 0.257 6.079 3.924 1.00 97.06 87 PHE A C 1
ATOM 669 O O . PHE A 1 87 ? -0.709 5.404 4.271 1.00 97.06 87 PHE A O 1
ATOM 676 N N . ARG A 1 88 ? 0.632 7.175 4.597 1.00 97.00 88 ARG A N 1
ATOM 677 C CA . ARG A 1 88 ? -0.172 7.694 5.712 1.00 97.00 88 ARG A CA 1
ATOM 678 C C . ARG A 1 88 ? -1.601 8.008 5.266 1.00 97.00 88 ARG A C 1
ATOM 680 O O . ARG A 1 88 ? -2.548 7.576 5.913 1.00 97.00 88 ARG A O 1
ATOM 687 N N . LYS A 1 89 ? -1.770 8.716 4.144 1.00 96.25 89 LYS A N 1
ATOM 688 C CA . LYS A 1 89 ? -3.102 9.027 3.596 1.00 96.25 89 LYS A CA 1
ATOM 689 C C . LYS A 1 89 ? -3.853 7.767 3.148 1.00 96.25 89 LYS A C 1
ATOM 691 O O . LYS A 1 89 ? -5.071 7.720 3.299 1.00 96.25 89 LYS A O 1
ATOM 696 N N . VAL A 1 90 ? -3.151 6.776 2.591 1.00 96.94 90 VAL A N 1
ATOM 697 C CA . VAL A 1 90 ? -3.724 5.476 2.189 1.00 96.94 90 VAL A CA 1
ATOM 698 C C . VAL A 1 90 ? -4.275 4.730 3.399 1.00 96.94 90 VAL A C 1
ATOM 700 O O . VAL A 1 90 ? -5.435 4.332 3.392 1.00 96.94 90 VAL A O 1
ATOM 703 N N . PHE A 1 91 ? -3.483 4.563 4.459 1.00 96.62 91 PHE A N 1
ATOM 704 C CA . PHE A 1 91 ? -3.936 3.814 5.627 1.00 96.62 91 PHE A CA 1
ATOM 705 C C . PHE A 1 91 ? -5.041 4.534 6.405 1.00 96.62 91 PHE A C 1
ATOM 707 O O . PHE A 1 91 ? -5.976 3.876 6.852 1.00 96.62 91 PHE A O 1
ATOM 714 N N . LEU A 1 92 ? -4.990 5.867 6.516 1.00 95.81 92 LEU A N 1
ATOM 715 C CA . LEU A 1 92 ? -6.079 6.639 7.126 1.00 95.81 92 LEU A CA 1
ATOM 716 C C . LEU A 1 92 ? -7.400 6.459 6.367 1.00 95.81 92 LEU A C 1
ATOM 718 O O . LEU A 1 92 ? -8.451 6.300 6.979 1.00 95.81 92 LEU A O 1
ATOM 722 N N . GLU A 1 93 ? -7.360 6.442 5.036 1.00 96.38 93 GLU A N 1
ATOM 723 C CA . GLU A 1 93 ? -8.549 6.147 4.235 1.00 96.38 93 GLU A CA 1
ATOM 724 C C . GLU A 1 93 ? -9.000 4.694 4.395 1.00 96.38 93 GLU A C 1
ATOM 726 O O . GLU A 1 93 ? -10.196 4.433 4.532 1.00 96.38 93 GLU A O 1
ATOM 731 N N . LEU A 1 94 ? -8.054 3.753 4.464 1.00 96.44 94 LEU A N 1
ATOM 732 C CA . LEU A 1 94 ? -8.358 2.347 4.698 1.00 96.44 94 LEU A CA 1
ATOM 733 C C . LEU A 1 94 ? -9.091 2.131 6.038 1.00 96.44 94 LEU A C 1
ATOM 735 O O . LEU A 1 94 ? -10.027 1.333 6.106 1.00 96.44 94 LEU A O 1
ATOM 739 N N . GLU A 1 95 ? -8.719 2.867 7.089 1.00 95.38 95 GLU A N 1
ATOM 740 C CA . GLU A 1 95 ? -9.424 2.856 8.379 1.00 95.38 95 GLU A CA 1
ATOM 741 C C . GLU A 1 95 ? -10.847 3.422 8.302 1.00 95.38 95 GLU A C 1
ATOM 743 O O . GLU A 1 95 ? -11.731 2.962 9.032 1.00 95.38 95 GLU A O 1
ATOM 748 N N . ILE A 1 96 ? -11.080 4.413 7.436 1.00 94.75 96 ILE A N 1
ATOM 749 C CA . ILE A 1 96 ? -12.408 5.002 7.219 1.00 94.75 96 ILE A CA 1
ATOM 750 C C . ILE A 1 96 ? -13.318 3.995 6.512 1.00 94.75 96 ILE A C 1
ATOM 752 O O . ILE A 1 96 ? -14.462 3.804 6.929 1.00 94.75 96 ILE A O 1
ATOM 756 N N . VAL A 1 97 ? -12.817 3.325 5.469 1.00 94.25 97 VAL A N 1
ATOM 757 C CA . VAL A 1 97 ? -13.617 2.362 4.692 1.00 94.25 97 VAL A CA 1
ATOM 758 C C . VAL A 1 97 ? -13.752 1.002 5.381 1.00 94.25 97 VAL A C 1
ATOM 760 O O . VAL A 1 97 ? -14.691 0.262 5.086 1.00 94.25 97 VAL A O 1
ATOM 763 N N . SER A 1 98 ? -12.844 0.660 6.302 1.00 93.38 98 SER A N 1
ATOM 764 C CA . SER A 1 98 ? -12.863 -0.601 7.045 1.00 93.38 98 SER A CA 1
ATOM 765 C C . SER A 1 98 ? -12.621 -0.395 8.538 1.00 93.38 98 SER A C 1
ATOM 767 O O . SER A 1 98 ? -11.492 -0.261 9.019 1.00 93.38 98 SER A O 1
ATOM 769 N N . SER A 1 99 ? -13.700 -0.509 9.315 1.00 92.00 99 SER A N 1
ATOM 770 C CA . SER A 1 99 ? -13.638 -0.472 10.781 1.00 92.00 99 SER A CA 1
ATOM 771 C C . SER A 1 99 ? -12.755 -1.578 11.375 1.00 92.00 99 SER A C 1
ATOM 773 O O . SER A 1 99 ? -12.228 -1.415 12.475 1.00 92.00 99 SER A O 1
ATOM 775 N N . LYS A 1 100 ? -12.542 -2.686 10.648 1.00 92.88 100 LYS A N 1
ATOM 776 C CA . LYS A 1 100 ? -11.632 -3.771 11.048 1.00 92.88 100 LYS A CA 1
ATOM 777 C C . LYS A 1 100 ? -10.178 -3.323 11.047 1.00 92.88 100 LYS A C 1
ATOM 779 O O . LYS A 1 100 ? -9.461 -3.619 11.998 1.00 92.88 100 LYS A O 1
ATOM 784 N N . VAL A 1 101 ? -9.762 -2.569 10.032 1.00 93.25 101 VAL A N 1
ATOM 785 C CA . VAL A 1 101 ? -8.398 -2.024 9.946 1.00 93.25 101 VAL A CA 1
ATOM 786 C C . VAL A 1 101 ? -8.151 -1.044 11.087 1.00 93.25 101 VAL A C 1
ATOM 788 O O . VAL A 1 101 ? -7.165 -1.187 11.808 1.00 93.25 101 VAL A O 1
ATOM 791 N N . LYS A 1 102 ? -9.117 -0.157 11.356 1.00 92.31 102 LYS A N 1
ATOM 792 C CA . LYS A 1 102 ? -9.066 0.747 12.513 1.00 92.31 102 LYS A CA 1
ATOM 793 C C . LYS A 1 102 ? -8.906 -0.008 13.838 1.00 92.31 102 LYS A C 1
ATOM 795 O O . LYS A 1 102 ? -8.110 0.377 14.689 1.00 92.31 102 LYS A O 1
ATOM 800 N N . GLN A 1 103 ? -9.640 -1.108 14.023 1.00 92.00 103 GLN A N 1
ATOM 801 C CA . GLN A 1 103 ? -9.521 -1.945 15.223 1.00 92.00 103 GLN A CA 1
ATOM 802 C C . GLN A 1 103 ? -8.155 -2.634 15.340 1.00 92.00 103 GLN A C 1
ATOM 804 O O . GLN A 1 103 ? -7.660 -2.792 16.455 1.00 92.00 103 GLN A O 1
ATOM 809 N N . ILE A 1 104 ? -7.550 -3.051 14.224 1.00 91.69 104 ILE A N 1
ATOM 810 C CA . ILE A 1 104 ? -6.223 -3.683 14.211 1.00 91.69 104 ILE A CA 1
ATOM 811 C C . ILE A 1 104 ? -5.162 -2.688 14.688 1.00 91.69 104 ILE A C 1
ATOM 813 O O . ILE A 1 104 ? -4.450 -2.989 15.648 1.00 91.69 104 ILE A O 1
ATOM 817 N N . PHE A 1 105 ? -5.107 -1.492 14.094 1.00 90.88 105 PHE A N 1
ATOM 818 C CA . PHE A 1 105 ? -4.145 -0.467 14.507 1.00 90.88 105 PHE A CA 1
ATOM 819 C C . PHE A 1 105 ? -4.399 0.030 15.931 1.00 90.88 105 PHE A C 1
ATOM 821 O O . PHE A 1 105 ? -3.451 0.216 16.689 1.00 90.88 105 PHE A O 1
ATOM 828 N N . TYR A 1 106 ? -5.661 0.152 16.352 1.00 89.12 106 TYR A N 1
ATOM 829 C CA . TYR A 1 106 ? -5.980 0.506 17.736 1.00 89.12 106 TYR A CA 1
ATOM 830 C C . TYR A 1 106 ? -5.466 -0.535 18.742 1.00 89.12 106 TYR A C 1
ATOM 832 O O . TYR A 1 106 ? -4.818 -0.176 19.723 1.00 89.12 106 TYR A O 1
ATOM 840 N N . LYS A 1 107 ? -5.690 -1.833 18.487 1.00 88.25 107 LYS A N 1
ATOM 841 C CA . LYS A 1 107 ? -5.150 -2.907 19.339 1.00 88.25 107 LYS A CA 1
ATOM 842 C C . LYS A 1 107 ? -3.623 -2.868 19.394 1.00 88.25 107 LYS A C 1
ATOM 844 O O . LYS A 1 107 ? -3.060 -3.091 20.462 1.00 88.25 107 LYS A O 1
ATOM 849 N N . ALA A 1 108 ? -2.966 -2.569 18.273 1.00 86.38 108 ALA A N 1
ATOM 850 C CA . ALA A 1 108 ? -1.519 -2.401 18.240 1.00 86.38 108 ALA A CA 1
ATOM 851 C C . ALA A 1 108 ? -1.067 -1.226 19.119 1.00 86.38 108 ALA A C 1
ATOM 853 O O . ALA A 1 108 ? -0.199 -1.410 19.964 1.00 86.38 108 ALA A O 1
ATOM 854 N N . LEU A 1 109 ? -1.704 -0.058 19.009 1.00 83.75 109 LEU A N 1
ATOM 855 C CA . LEU A 1 109 ? -1.395 1.095 19.863 1.00 83.75 109 LEU A CA 1
ATOM 856 C C . LEU A 1 109 ? -1.585 0.788 21.353 1.00 83.75 109 LEU A C 1
ATOM 858 O O . LEU A 1 109 ? -0.769 1.204 22.169 1.00 83.75 109 LEU A O 1
ATOM 862 N N . CYS A 1 110 ? -2.622 0.026 21.718 1.00 82.31 110 CYS A N 1
ATOM 863 C CA . CYS A 1 110 ? -2.785 -0.426 23.098 1.00 82.31 110 CYS A CA 1
ATOM 864 C C . CYS A 1 110 ? -1.596 -1.284 23.546 1.00 82.31 110 CYS A C 1
ATOM 866 O O . CYS A 1 110 ? -1.027 -1.014 24.595 1.00 82.31 110 CYS A O 1
ATOM 868 N N . VAL A 1 111 ? -1.200 -2.290 22.760 1.00 83.06 111 VAL A N 1
ATOM 869 C CA . VAL A 1 111 ? -0.051 -3.150 23.095 1.00 83.06 111 VAL A CA 1
ATOM 870 C C . VAL A 1 111 ? 1.240 -2.336 23.204 1.00 83.06 111 VAL A C 1
ATOM 872 O O . VAL A 1 111 ? 1.988 -2.531 24.154 1.00 83.06 111 VAL A O 1
ATOM 875 N N . ASP A 1 112 ? 1.466 -1.395 22.288 1.00 82.69 112 ASP A N 1
ATOM 876 C CA . ASP A 1 112 ? 2.647 -0.520 22.272 1.00 82.69 112 ASP A CA 1
ATOM 877 C C . ASP A 1 112 ? 2.727 0.360 23.534 1.00 82.69 112 ASP A C 1
ATOM 879 O O . ASP A 1 112 ? 3.771 0.466 24.171 1.00 82.69 112 ASP A O 1
ATOM 883 N N . ALA A 1 113 ? 1.592 0.905 23.985 1.00 78.94 113 ALA A N 1
ATOM 884 C CA . ALA A 1 113 ? 1.530 1.713 25.203 1.00 78.94 113 ALA A CA 1
ATOM 885 C C . ALA A 1 113 ? 1.886 0.928 26.485 1.00 78.94 113 ALA A C 1
ATOM 887 O O . ALA A 1 113 ? 2.364 1.527 27.456 1.00 78.94 113 ALA A O 1
ATOM 888 N N . PHE A 1 114 ? 1.652 -0.391 26.499 1.00 79.50 114 PHE A N 1
ATOM 889 C CA . PHE A 1 114 ? 1.930 -1.265 27.645 1.00 79.50 114 PHE A CA 1
ATOM 890 C C . PHE A 1 114 ? 3.268 -2.019 27.544 1.00 79.50 114 PHE A C 1
ATOM 892 O O . PHE A 1 114 ? 3.809 -2.392 28.583 1.00 79.50 114 PHE A O 1
ATOM 899 N N . ASN A 1 115 ? 3.830 -2.190 26.344 1.00 79.25 115 ASN A N 1
ATOM 900 C CA . ASN A 1 115 ? 5.110 -2.865 26.106 1.00 79.25 115 ASN A CA 1
ATOM 901 C C . ASN A 1 115 ? 6.182 -1.864 25.652 1.00 79.25 115 ASN A C 1
ATOM 903 O O . ASN A 1 115 ? 6.515 -1.783 24.476 1.00 79.25 115 ASN A O 1
ATOM 907 N N . LYS A 1 116 ? 6.752 -1.115 26.601 1.00 70.62 116 LYS A N 1
ATOM 908 C CA . LYS A 1 116 ? 7.747 -0.063 26.311 1.00 70.62 116 LYS A CA 1
ATOM 909 C C . LYS A 1 116 ? 9.134 -0.577 25.904 1.00 70.62 116 LYS A C 1
ATOM 911 O O . LYS A 1 116 ? 9.948 0.214 25.438 1.00 70.62 116 LYS A O 1
ATOM 916 N N . ASP A 1 117 ? 9.397 -1.868 26.090 1.00 69.38 117 ASP A N 1
ATOM 917 C CA . ASP A 1 117 ? 10.720 -2.468 25.890 1.00 69.38 117 ASP A CA 1
ATOM 918 C C . ASP A 1 117 ? 10.907 -3.085 24.487 1.00 69.38 117 ASP A C 1
ATOM 920 O O . ASP A 1 117 ? 12.017 -3.487 24.139 1.00 69.38 117 ASP A O 1
ATOM 924 N N . GLU A 1 118 ? 9.852 -3.150 23.661 1.00 71.38 118 GLU A N 1
ATOM 925 C CA . GLU A 1 118 ? 9.888 -3.751 22.320 1.00 71.38 118 GLU A CA 1
ATOM 926 C C . GLU A 1 118 ? 9.090 -2.897 21.316 1.00 71.38 118 GLU A C 1
ATOM 928 O O . GLU A 1 118 ? 7.924 -2.589 21.551 1.00 71.38 118 GLU A O 1
ATOM 933 N N . GLU A 1 119 ? 9.705 -2.502 20.191 1.00 69.94 119 GLU A N 1
ATOM 934 C CA . GLU A 1 119 ? 9.036 -1.687 19.162 1.00 69.94 119 GLU A CA 1
ATOM 935 C C . GLU A 1 119 ? 7.877 -2.476 18.540 1.00 69.94 119 GLU A C 1
ATOM 937 O O . GLU A 1 119 ? 8.078 -3.519 17.904 1.00 69.94 119 GLU A O 1
ATOM 942 N N . ASN A 1 120 ? 6.647 -1.976 18.683 1.00 78.44 120 ASN A N 1
ATOM 943 C CA . ASN A 1 120 ? 5.502 -2.667 18.119 1.00 78.44 120 ASN A CA 1
ATOM 944 C C . ASN A 1 120 ? 5.427 -2.477 16.599 1.00 78.44 120 ASN A C 1
ATOM 946 O O . ASN A 1 120 ? 4.970 -1.453 16.076 1.00 78.44 120 ASN A O 1
ATOM 950 N N . ILE A 1 121 ? 5.788 -3.541 15.885 1.00 79.12 121 ILE A N 1
ATOM 951 C CA . ILE A 1 121 ? 5.761 -3.607 14.421 1.00 79.12 121 ILE A CA 1
ATOM 952 C C . ILE A 1 121 ? 4.371 -3.379 13.806 1.00 79.12 121 ILE A C 1
ATOM 954 O O . ILE A 1 121 ? 4.264 -3.121 12.608 1.00 79.12 121 ILE A O 1
ATOM 958 N N . ALA A 1 122 ? 3.304 -3.476 14.603 1.00 82.75 122 ALA A N 1
ATOM 959 C CA . ALA A 1 122 ? 1.924 -3.342 14.155 1.00 82.75 122 ALA A CA 1
ATOM 960 C C . ALA A 1 122 ? 1.376 -1.906 14.204 1.00 82.75 122 ALA A C 1
ATOM 962 O O . ALA A 1 122 ? 0.216 -1.695 13.857 1.00 82.75 122 ALA A O 1
ATOM 963 N N . THR A 1 123 ? 2.169 -0.912 14.615 1.00 88.62 123 THR A N 1
ATOM 964 C CA . THR A 1 123 ? 1.732 0.493 14.583 1.00 88.62 123 THR A CA 1
ATOM 965 C C . THR A 1 123 ? 1.694 1.047 13.155 1.00 88.62 123 THR A C 1
ATOM 967 O O . THR A 1 123 ? 2.424 0.597 12.267 1.00 88.62 123 THR A O 1
ATOM 970 N N . MET A 1 124 ? 0.847 2.059 12.941 1.00 93.06 124 MET A N 1
ATOM 971 C CA . MET A 1 124 ? 0.686 2.763 11.663 1.00 93.06 124 MET A CA 1
ATOM 972 C C . MET A 1 124 ? 2.023 3.296 11.129 1.00 93.06 124 MET A C 1
ATOM 974 O O . MET A 1 124 ? 2.378 3.056 9.977 1.00 93.06 124 MET A O 1
ATOM 978 N N . ASP A 1 125 ? 2.787 4.002 11.966 1.00 91.12 125 ASP A N 1
ATOM 979 C CA . ASP A 1 125 ? 4.048 4.617 11.544 1.00 91.12 125 ASP A CA 1
ATOM 980 C C . ASP A 1 125 ? 5.110 3.578 11.177 1.00 91.12 125 ASP A C 1
ATOM 982 O O . ASP A 1 125 ? 5.875 3.797 10.231 1.00 91.12 125 ASP A O 1
ATOM 986 N N . VAL A 1 126 ? 5.143 2.432 11.867 1.00 92.75 126 VAL A N 1
ATOM 987 C CA . VAL A 1 126 ? 6.004 1.311 11.466 1.00 92.75 126 VAL A CA 1
ATOM 988 C C . VAL A 1 126 ? 5.517 0.716 10.145 1.00 92.75 126 VAL A C 1
ATOM 990 O O . VAL A 1 126 ? 6.325 0.534 9.234 1.00 92.75 126 VAL A O 1
ATOM 993 N N . HIS A 1 127 ? 4.210 0.493 9.977 1.00 94.62 127 HIS A N 1
ATOM 994 C CA . HIS A 1 127 ? 3.641 -0.021 8.727 1.00 94.62 127 HIS A CA 1
ATOM 995 C C . HIS A 1 127 ? 3.913 0.892 7.525 1.00 94.62 127 HIS A C 1
ATOM 997 O O . HIS A 1 127 ? 4.200 0.391 6.441 1.00 94.62 127 HIS A O 1
ATOM 1003 N N . ILE A 1 128 ? 3.920 2.216 7.701 1.00 96.00 128 ILE A N 1
ATOM 1004 C CA . ILE A 1 128 ? 4.322 3.162 6.648 1.00 96.00 128 ILE A CA 1
ATOM 1005 C C . ILE A 1 128 ? 5.776 2.915 6.223 1.00 96.00 128 ILE A C 1
ATOM 1007 O O . ILE A 1 128 ? 6.057 2.812 5.027 1.00 96.00 128 ILE A O 1
ATOM 1011 N N . ARG A 1 129 ? 6.704 2.773 7.181 1.00 95.06 129 ARG A N 1
ATOM 1012 C CA . ARG A 1 129 ? 8.116 2.468 6.878 1.00 95.06 129 ARG A CA 1
ATOM 1013 C C . ARG A 1 129 ? 8.260 1.113 6.187 1.00 95.06 129 ARG A C 1
ATOM 1015 O O . ARG A 1 129 ? 8.998 1.002 5.208 1.00 95.06 129 ARG A O 1
ATOM 1022 N N . LEU A 1 130 ? 7.532 0.104 6.666 1.00 94.75 130 LEU A N 1
ATOM 1023 C CA . LEU A 1 130 ? 7.522 -1.237 6.086 1.00 94.75 130 LEU A CA 1
ATOM 1024 C C . LEU A 1 130 ? 6.960 -1.245 4.661 1.00 94.75 130 LEU A C 1
ATOM 1026 O O . LEU A 1 130 ? 7.511 -1.947 3.822 1.00 94.75 130 LEU A O 1
ATOM 1030 N N . MET A 1 131 ? 5.934 -0.444 4.360 1.00 95.25 131 MET A N 1
ATOM 1031 C CA . MET A 1 131 ? 5.396 -0.307 3.001 1.00 95.25 131 MET A CA 1
ATOM 1032 C C . MET A 1 131 ? 6.417 0.305 2.046 1.00 95.25 131 MET A C 1
ATOM 1034 O O . MET A 1 131 ? 6.653 -0.248 0.976 1.00 95.25 131 MET A O 1
ATOM 1038 N N . VAL A 1 132 ? 7.077 1.401 2.434 1.00 96.12 132 VAL A N 1
ATOM 103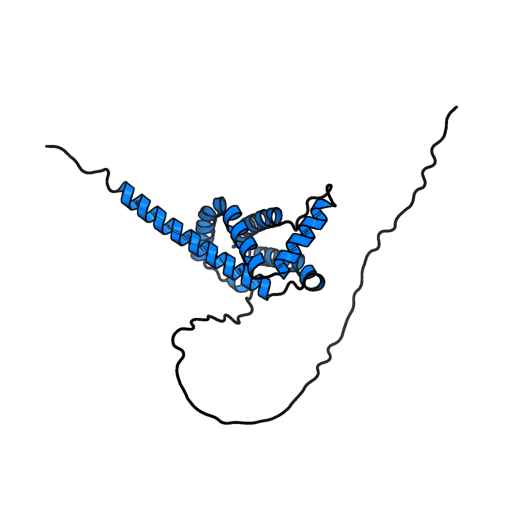9 C CA . VAL A 1 132 ? 8.130 2.007 1.598 1.00 96.12 132 VAL A CA 1
ATOM 1040 C C . VAL A 1 132 ? 9.259 1.007 1.352 1.00 96.12 132 VAL A C 1
ATOM 1042 O O . VAL A 1 132 ? 9.650 0.793 0.206 1.00 96.12 132 VAL A O 1
ATOM 1045 N N . LYS A 1 133 ? 9.728 0.335 2.411 1.00 95.06 133 LYS A N 1
ATOM 1046 C CA . LYS A 1 133 ? 10.755 -0.705 2.292 1.00 95.06 133 LYS A CA 1
ATOM 1047 C C . LYS A 1 133 ? 10.299 -1.869 1.413 1.00 95.06 133 LYS A C 1
ATOM 1049 O O . LYS A 1 133 ? 11.101 -2.410 0.662 1.00 95.06 133 LYS A O 1
ATOM 1054 N N . PHE A 1 134 ? 9.034 -2.266 1.503 1.00 93.69 134 PHE A N 1
ATOM 1055 C CA . PHE A 1 134 ? 8.487 -3.331 0.676 1.00 93.69 134 PHE A CA 1
ATOM 1056 C C . PHE A 1 134 ? 8.579 -2.987 -0.811 1.00 93.69 134 PHE A C 1
ATOM 1058 O O . PHE A 1 134 ? 9.056 -3.820 -1.573 1.00 93.69 134 PHE A O 1
ATOM 1065 N N . PHE A 1 135 ? 8.191 -1.776 -1.219 1.00 93.50 135 PHE A N 1
ATOM 1066 C CA . PHE A 1 135 ? 8.324 -1.349 -2.614 1.00 93.50 135 PHE A CA 1
ATOM 1067 C C . PHE A 1 135 ? 9.789 -1.217 -3.051 1.00 93.50 135 PHE A C 1
ATOM 1069 O O . PHE A 1 135 ? 10.119 -1.686 -4.137 1.00 93.50 135 PHE A O 1
ATOM 1076 N N . ASP A 1 136 ? 10.671 -0.666 -2.205 1.00 94.19 136 ASP A N 1
ATOM 1077 C CA . ASP A 1 136 ? 12.120 -0.618 -2.474 1.00 94.19 136 ASP A CA 1
ATOM 1078 C C . ASP A 1 136 ? 12.672 -2.027 -2.768 1.00 94.19 136 ASP A C 1
ATOM 1080 O O . ASP A 1 136 ? 13.310 -2.266 -3.795 1.00 94.19 136 ASP A O 1
ATOM 1084 N N . ASP A 1 137 ? 12.376 -2.978 -1.883 1.00 93.06 137 ASP A N 1
ATOM 1085 C CA . ASP A 1 137 ? 12.847 -4.356 -1.974 1.00 93.06 137 ASP A CA 1
ATOM 1086 C C . ASP A 1 137 ? 12.199 -5.128 -3.149 1.00 93.06 137 ASP A C 1
ATOM 1088 O O . ASP A 1 137 ? 12.855 -5.947 -3.799 1.00 93.06 137 ASP A O 1
ATOM 1092 N N . LEU A 1 138 ? 10.908 -4.900 -3.419 1.00 91.38 138 LEU A N 1
ATOM 1093 C CA . LEU A 1 138 ? 10.168 -5.548 -4.507 1.00 91.38 138 LEU A CA 1
ATOM 1094 C C . LEU A 1 138 ? 10.700 -5.101 -5.870 1.00 91.38 138 LEU A C 1
ATOM 1096 O O . LEU A 1 138 ? 10.933 -5.931 -6.745 1.00 91.38 138 LEU A O 1
ATOM 1100 N N . LEU A 1 139 ? 10.929 -3.797 -6.039 1.00 91.19 139 LEU A N 1
ATOM 1101 C CA . LEU A 1 139 ? 11.432 -3.235 -7.291 1.00 91.19 139 LEU A CA 1
ATOM 1102 C C . LEU A 1 139 ? 12.881 -3.642 -7.563 1.00 91.19 139 LEU A C 1
ATOM 1104 O O . LEU A 1 139 ? 13.223 -3.942 -8.705 1.00 91.19 139 LEU A O 1
ATOM 1108 N N . ALA A 1 140 ? 13.705 -3.749 -6.517 1.00 91.25 140 ALA A N 1
ATOM 1109 C CA . ALA A 1 140 ? 15.073 -4.256 -6.622 1.00 91.25 140 ALA A CA 1
ATOM 1110 C C . ALA A 1 140 ? 15.151 -5.735 -7.049 1.00 91.25 140 ALA A C 1
ATOM 1112 O O . ALA A 1 140 ? 16.199 -6.183 -7.506 1.00 91.25 140 ALA A O 1
ATOM 1113 N N . THR A 1 141 ? 14.062 -6.495 -6.899 1.00 89.56 141 THR A N 1
ATOM 1114 C CA . THR A 1 141 ? 14.005 -7.939 -7.182 1.00 89.56 141 THR A CA 1
ATOM 1115 C C . THR A 1 141 ? 13.069 -8.287 -8.342 1.00 89.56 141 THR A C 1
ATOM 1117 O O . THR A 1 141 ? 12.752 -9.453 -8.544 1.00 89.56 141 THR A O 1
ATOM 1120 N N . LEU A 1 142 ? 12.650 -7.310 -9.161 1.00 86.44 142 LEU A N 1
ATOM 1121 C CA . LEU A 1 142 ? 11.734 -7.542 -10.293 1.00 86.44 142 LEU A CA 1
ATOM 1122 C C . LEU A 1 142 ? 12.268 -8.505 -11.363 1.00 86.44 142 LEU A C 1
ATOM 1124 O O . LEU A 1 142 ? 11.480 -9.050 -12.140 1.00 86.44 142 LEU A O 1
ATOM 1128 N N . ASP A 1 143 ? 13.583 -8.689 -11.451 1.00 85.94 143 ASP A N 1
ATOM 1129 C CA . ASP A 1 143 ? 14.207 -9.643 -12.372 1.00 85.94 143 ASP A CA 1
ATOM 1130 C C . ASP A 1 143 ? 14.342 -11.057 -11.787 1.00 85.94 143 ASP A C 1
ATOM 1132 O O . ASP A 1 143 ? 14.573 -12.002 -12.538 1.00 85.94 143 ASP A O 1
ATOM 1136 N N . ASP A 1 144 ? 14.108 -11.222 -10.482 1.00 88.81 144 ASP A N 1
ATOM 1137 C CA . ASP A 1 144 ? 14.066 -12.510 -9.790 1.00 88.81 144 ASP A CA 1
ATOM 1138 C C . ASP A 1 144 ? 12.628 -12.825 -9.343 1.00 88.81 144 ASP A C 1
ATOM 1140 O O . ASP A 1 144 ? 12.158 -12.430 -8.271 1.00 88.81 144 ASP A O 1
ATOM 1144 N N . GLU A 1 145 ? 11.901 -13.564 -10.185 1.00 85.00 145 GLU A N 1
ATOM 1145 C CA . GLU A 1 145 ? 10.510 -13.951 -9.922 1.00 85.00 145 GLU A CA 1
ATOM 1146 C C . GLU A 1 145 ? 10.355 -14.755 -8.624 1.00 85.00 145 GLU A C 1
ATOM 1148 O O . GLU A 1 145 ? 9.363 -14.589 -7.899 1.00 85.00 145 GLU A O 1
ATOM 1153 N N . ALA A 1 146 ? 11.316 -15.633 -8.327 1.00 87.88 146 ALA A N 1
ATOM 1154 C CA . ALA A 1 146 ? 11.252 -16.495 -7.158 1.00 87.88 146 ALA A CA 1
ATOM 1155 C C . ALA A 1 146 ? 11.359 -15.656 -5.883 1.00 87.88 146 ALA A C 1
ATOM 1157 O O . ALA A 1 146 ? 10.544 -15.817 -4.967 1.00 87.88 146 ALA A O 1
ATOM 1158 N N . GLU A 1 147 ? 12.302 -14.716 -5.847 1.00 89.94 147 GLU A N 1
ATOM 1159 C CA . GLU A 1 147 ? 12.476 -13.811 -4.715 1.00 89.94 147 GLU A CA 1
ATOM 1160 C C . GLU A 1 147 ? 11.295 -12.841 -4.565 1.00 89.94 147 GLU A C 1
ATOM 1162 O O . GLU A 1 147 ? 10.758 -12.680 -3.463 1.00 89.94 147 GLU A O 1
ATOM 1167 N N . CYS A 1 148 ? 10.806 -12.275 -5.670 1.00 88.12 148 CYS A N 1
ATOM 1168 C CA . CYS A 1 148 ? 9.610 -11.431 -5.687 1.00 88.12 148 CYS A CA 1
ATOM 1169 C C . CYS A 1 148 ? 8.381 -12.173 -5.115 1.00 88.12 148 CYS A C 1
ATOM 1171 O O . CYS A 1 148 ? 7.679 -11.684 -4.218 1.00 88.12 148 CYS A O 1
ATOM 1173 N N . THR A 1 149 ? 8.175 -13.419 -5.548 1.00 87.62 149 THR A N 1
ATOM 1174 C CA . THR A 1 149 ? 7.119 -14.306 -5.039 1.00 87.62 149 THR A CA 1
ATOM 1175 C C . THR A 1 149 ? 7.299 -14.619 -3.555 1.00 87.62 149 THR A C 1
ATOM 1177 O O . THR A 1 149 ? 6.330 -14.585 -2.787 1.00 87.62 149 THR A O 1
ATOM 1180 N N . ASN A 1 150 ? 8.524 -14.921 -3.123 1.00 90.31 150 ASN A N 1
ATOM 1181 C CA . ASN A 1 150 ? 8.824 -15.224 -1.726 1.00 90.31 150 ASN A CA 1
ATOM 1182 C C . ASN A 1 150 ? 8.537 -14.024 -0.818 1.00 90.31 150 ASN A C 1
ATOM 1184 O O . ASN A 1 150 ? 7.941 -14.192 0.250 1.00 90.31 150 ASN A O 1
ATOM 1188 N N . ARG A 1 151 ? 8.871 -12.808 -1.255 1.00 88.69 151 ARG A N 1
ATOM 1189 C CA . ARG A 1 151 ? 8.555 -11.569 -0.527 1.00 88.69 151 ARG A CA 1
ATOM 1190 C C . ARG A 1 151 ? 7.054 -11.370 -0.365 1.00 88.69 151 ARG A C 1
ATOM 1192 O O . ARG A 1 151 ? 6.591 -11.149 0.756 1.00 88.69 151 ARG A O 1
ATOM 1199 N N . MET A 1 152 ? 6.286 -11.547 -1.439 1.00 89.38 152 MET A N 1
ATOM 1200 C CA . MET A 1 152 ? 4.825 -11.441 -1.388 1.00 89.38 152 MET A CA 1
ATOM 1201 C C . MET A 1 152 ? 4.206 -12.480 -0.438 1.00 89.38 152 MET A C 1
ATOM 1203 O O . MET A 1 152 ? 3.342 -12.158 0.383 1.00 89.38 152 MET A O 1
ATOM 1207 N N . LYS A 1 153 ? 4.694 -13.729 -0.479 1.00 90.94 153 LYS A N 1
ATOM 1208 C CA . LYS A 1 153 ? 4.246 -14.802 0.426 1.00 90.94 153 LYS A CA 1
ATOM 1209 C C . LYS A 1 153 ? 4.530 -14.485 1.893 1.00 90.94 153 LYS A C 1
ATOM 1211 O O . LYS A 1 153 ? 3.685 -14.770 2.746 1.00 90.94 153 LYS A O 1
ATOM 1216 N N . ARG A 1 154 ? 5.691 -13.898 2.203 1.00 91.31 154 ARG A N 1
ATOM 1217 C CA . ARG A 1 154 ? 6.053 -13.508 3.577 1.00 91.31 154 ARG A CA 1
ATOM 1218 C C . ARG A 1 154 ? 5.059 -12.498 4.146 1.00 91.31 154 ARG A C 1
ATOM 1220 O O . ARG A 1 154 ? 4.567 -12.711 5.248 1.00 91.31 154 ARG A O 1
ATOM 1227 N N . ILE A 1 155 ? 4.688 -11.480 3.369 1.00 92.00 155 ILE A N 1
ATOM 1228 C CA . ILE A 1 155 ? 3.684 -10.483 3.778 1.00 92.00 155 ILE A CA 1
ATOM 1229 C C . ILE A 1 155 ? 2.332 -11.142 4.036 1.00 92.00 155 ILE A C 1
ATOM 1231 O O . ILE A 1 155 ? 1.741 -10.931 5.098 1.00 92.00 155 ILE A O 1
ATOM 1235 N N . GLY A 1 156 ? 1.872 -11.984 3.106 1.00 91.12 156 GLY A N 1
ATOM 1236 C CA . GLY A 1 156 ? 0.621 -12.724 3.268 1.00 91.12 156 GLY A CA 1
ATOM 1237 C C . GLY A 1 156 ? 0.617 -13.591 4.531 1.00 91.12 156 GLY A C 1
ATOM 1238 O O . GLY A 1 156 ? -0.357 -13.590 5.279 1.00 91.12 156 GLY A O 1
ATOM 1239 N N . THR A 1 157 ? 1.730 -14.270 4.816 1.00 91.06 157 THR A N 1
ATOM 1240 C CA . THR A 1 157 ? 1.876 -15.147 5.990 1.00 91.06 157 THR A CA 1
ATOM 1241 C C . THR A 1 157 ? 1.849 -14.353 7.295 1.00 91.06 157 THR A C 1
ATOM 1243 O O . THR A 1 157 ? 1.129 -14.730 8.220 1.00 91.06 157 THR A O 1
ATOM 1246 N N . SER A 1 158 ? 2.560 -13.223 7.361 1.00 88.88 158 SER A N 1
ATOM 1247 C CA . SER A 1 158 ? 2.564 -12.339 8.535 1.00 88.88 158 SER A CA 1
ATOM 1248 C C . SER A 1 158 ? 1.173 -11.788 8.867 1.00 88.88 158 SER A C 1
ATOM 1250 O O . SER A 1 158 ? 0.851 -11.613 10.039 1.00 88.88 158 SER A O 1
ATOM 1252 N N . HIS A 1 159 ? 0.321 -11.576 7.861 1.00 92.56 159 HIS A N 1
ATOM 1253 C CA . HIS A 1 159 ? -1.042 -11.069 8.055 1.00 92.56 159 HIS A CA 1
ATOM 1254 C C . HIS A 1 159 ? -2.100 -12.173 8.191 1.00 92.56 159 HIS A C 1
ATOM 1256 O O . HIS A 1 159 ? -3.196 -11.910 8.685 1.00 92.56 159 HIS A O 1
ATOM 1262 N N . ALA A 1 160 ? -1.798 -13.420 7.817 1.00 91.19 160 ALA A N 1
ATOM 1263 C CA . ALA A 1 160 ? -2.753 -14.531 7.865 1.00 91.19 160 ALA A CA 1
ATOM 1264 C C . ALA A 1 160 ? -3.295 -14.795 9.282 1.00 91.19 160 ALA A C 1
ATOM 1266 O O . ALA A 1 160 ? -4.443 -15.210 9.448 1.00 91.19 160 ALA A O 1
ATOM 1267 N N . VAL A 1 161 ? -2.503 -14.512 10.322 1.00 88.31 161 VAL A N 1
ATOM 1268 C CA . VAL A 1 161 ? -2.943 -14.648 11.720 1.00 88.31 161 VAL A CA 1
ATOM 1269 C C . VAL A 1 161 ? -4.112 -13.712 12.057 1.00 88.31 161 VAL A C 1
ATOM 1271 O O . VAL A 1 161 ? -4.986 -14.081 12.846 1.00 88.31 161 VAL A O 1
ATOM 1274 N N . LEU A 1 162 ? -4.180 -12.546 11.405 1.00 87.56 162 LEU A N 1
ATOM 1275 C CA . LEU A 1 162 ? -5.217 -11.536 11.621 1.00 87.56 162 LEU A CA 1
ATOM 1276 C C . LEU A 1 162 ? -6.577 -11.965 11.065 1.00 87.56 162 LEU A C 1
ATOM 1278 O O . LEU A 1 162 ? -7.606 -11.465 11.524 1.00 87.56 162 LEU A O 1
ATOM 1282 N N . ALA A 1 163 ? -6.611 -12.918 10.129 1.00 88.81 163 ALA A N 1
ATOM 1283 C CA . ALA A 1 163 ? -7.862 -13.462 9.607 1.00 88.81 163 ALA A CA 1
ATOM 1284 C C . ALA A 1 163 ? -8.709 -14.076 10.728 1.00 88.81 163 ALA A C 1
ATOM 1286 O O . ALA A 1 163 ? -9.912 -13.841 10.805 1.00 88.81 163 ALA A O 1
ATOM 1287 N N . ARG A 1 164 ? -8.064 -14.800 11.653 1.00 85.44 164 ARG A N 1
ATOM 1288 C CA . ARG A 1 164 ? -8.748 -15.468 12.770 1.00 85.44 164 ARG A CA 1
ATOM 1289 C C . ARG A 1 164 ? -9.053 -14.533 13.937 1.00 85.44 164 ARG A C 1
ATOM 1291 O O . ARG A 1 164 ? -10.082 -14.691 14.580 1.00 85.44 164 ARG A O 1
ATOM 1298 N N . THR A 1 165 ? -8.166 -13.584 14.232 1.00 84.06 165 THR A N 1
ATOM 1299 C CA . THR A 1 165 ? -8.256 -12.755 15.451 1.00 84.06 165 THR A CA 1
ATOM 1300 C C . THR A 1 165 ? -8.968 -11.421 15.239 1.00 84.06 165 THR A C 1
ATOM 1302 O O . THR A 1 165 ? -9.568 -10.882 16.172 1.00 84.06 165 THR A O 1
ATOM 1305 N N . CYS A 1 166 ? -8.908 -10.878 14.025 1.00 85.38 166 CYS A N 1
ATOM 1306 C CA . CYS A 1 166 ? -9.408 -9.544 13.696 1.00 85.38 166 CYS A CA 1
ATOM 1307 C C . CYS A 1 166 ? -10.344 -9.532 12.478 1.00 85.38 166 CYS A C 1
ATOM 1309 O O . CYS A 1 166 ? -10.871 -8.474 12.139 1.00 85.38 166 CYS A O 1
ATOM 1311 N N . GLY A 1 167 ? -10.590 -10.686 11.847 1.00 87.81 167 GLY A N 1
ATOM 1312 C CA . GLY A 1 167 ? -11.418 -10.777 10.644 1.00 87.81 167 GLY A CA 1
ATOM 1313 C C . GLY A 1 167 ? -10.765 -10.114 9.435 1.00 87.81 167 GLY A C 1
ATOM 1314 O O . GLY A 1 167 ? -11.455 -9.488 8.639 1.00 87.81 167 GLY A O 1
ATOM 1315 N N . PHE A 1 168 ? -9.437 -10.189 9.334 1.00 91.38 168 PHE A N 1
ATOM 1316 C CA . PHE A 1 168 ? -8.702 -9.648 8.199 1.00 91.38 168 PHE A CA 1
ATOM 1317 C C . PHE A 1 168 ? -8.830 -10.568 6.975 1.00 91.38 168 PHE A C 1
ATOM 1319 O O . PHE A 1 168 ? -8.301 -11.680 6.962 1.00 91.38 168 PHE A O 1
ATOM 1326 N N . THR A 1 169 ? -9.560 -10.116 5.962 1.00 92.75 169 THR A N 1
ATOM 1327 C CA . THR A 1 169 ? -9.973 -10.908 4.793 1.00 92.75 169 THR A CA 1
ATOM 1328 C C . THR A 1 169 ? -9.466 -10.301 3.479 1.00 92.75 169 THR A C 1
ATOM 1330 O O . THR A 1 169 ? -8.863 -9.228 3.464 1.00 92.75 169 THR A O 1
ATOM 1333 N N . SER A 1 170 ? -9.638 -11.015 2.358 1.00 91.50 170 SER A N 1
ATOM 1334 C CA . SER A 1 170 ? -9.079 -10.615 1.055 1.00 91.50 170 SER A CA 1
ATOM 1335 C C . SER A 1 170 ? -9.618 -9.286 0.527 1.00 91.50 170 SER A C 1
ATOM 1337 O O . SER A 1 170 ? -8.895 -8.578 -0.165 1.00 91.50 170 SER A O 1
ATOM 1339 N N . ASP A 1 171 ? -10.843 -8.913 0.890 1.00 93.75 171 ASP A N 1
ATOM 1340 C CA . ASP A 1 171 ? -11.432 -7.612 0.560 1.00 93.75 171 ASP A CA 1
ATOM 1341 C C . ASP A 1 171 ? -10.608 -6.446 1.122 1.00 93.75 171 ASP A C 1
ATOM 1343 O O . ASP A 1 171 ? -10.494 -5.414 0.470 1.00 93.75 171 ASP A O 1
ATOM 1347 N N . ILE A 1 172 ? -9.968 -6.605 2.286 1.00 94.69 172 ILE A N 1
ATOM 1348 C CA . ILE A 1 172 ? -9.115 -5.555 2.859 1.00 94.69 172 ILE A CA 1
ATOM 1349 C C . ILE A 1 172 ? -7.856 -5.359 2.007 1.00 94.69 172 ILE A C 1
ATOM 1351 O O . ILE A 1 172 ? -7.448 -4.221 1.777 1.00 94.69 172 ILE A O 1
ATOM 1355 N N . TRP A 1 173 ? -7.268 -6.445 1.493 1.00 94.88 173 TRP A N 1
ATOM 1356 C CA . TRP A 1 173 ? -6.151 -6.361 0.547 1.00 94.88 173 TRP A CA 1
ATOM 1357 C C . TRP A 1 173 ? -6.557 -5.685 -0.759 1.00 94.88 173 TRP A C 1
ATOM 1359 O O . TRP A 1 173 ? -5.819 -4.840 -1.264 1.00 94.88 173 TRP A O 1
ATOM 1369 N N . GLU A 1 174 ? -7.732 -6.031 -1.288 1.00 94.12 174 GLU A N 1
ATOM 1370 C CA . GLU A 1 174 ? -8.272 -5.416 -2.501 1.00 94.12 174 GLU A CA 1
ATOM 1371 C C . GLU A 1 174 ? -8.480 -3.911 -2.301 1.00 94.12 174 GLU A C 1
ATOM 1373 O O . GLU A 1 174 ? -7.985 -3.119 -3.101 1.00 94.12 174 GLU A O 1
ATOM 1378 N N . ARG A 1 175 ? -9.098 -3.499 -1.184 1.00 95.94 175 ARG A N 1
ATOM 1379 C CA . ARG A 1 175 ? -9.274 -2.077 -0.843 1.00 95.94 175 ARG A CA 1
ATOM 1380 C C . ARG A 1 175 ? -7.957 -1.340 -0.663 1.00 95.94 175 ARG A C 1
ATOM 1382 O O . ARG A 1 175 ? -7.833 -0.217 -1.142 1.00 95.94 175 ARG A O 1
ATOM 1389 N N . LEU A 1 176 ? -6.973 -1.955 -0.007 1.00 96.19 176 LEU A N 1
ATOM 1390 C CA . LEU A 1 176 ? -5.642 -1.364 0.127 1.00 96.19 176 LEU A CA 1
ATOM 1391 C C . LEU A 1 176 ? -5.012 -1.120 -1.252 1.00 96.19 176 LEU A C 1
ATOM 1393 O O . LEU A 1 176 ? -4.459 -0.046 -1.483 1.00 96.19 176 LEU A O 1
ATOM 1397 N N . GLY A 1 177 ? -5.109 -2.093 -2.163 1.00 94.44 177 GLY A N 1
ATOM 1398 C CA . GLY A 1 177 ? -4.597 -1.974 -3.528 1.00 94.44 177 GLY A CA 1
ATOM 1399 C C . GLY A 1 177 ? -5.312 -0.890 -4.336 1.00 94.44 177 GLY A C 1
ATOM 1400 O O . GLY A 1 177 ? -4.644 -0.060 -4.950 1.00 94.44 177 GLY A O 1
ATOM 1401 N N . GLU A 1 178 ? -6.647 -0.860 -4.286 1.00 94.81 178 GLU A N 1
ATOM 1402 C CA . GLU A 1 178 ? -7.480 0.156 -4.949 1.00 94.81 178 GLU A CA 1
ATOM 1403 C C . GLU A 1 178 ? -7.110 1.572 -4.492 1.00 94.81 178 GLU A C 1
ATOM 1405 O O . GLU A 1 178 ? -6.767 2.414 -5.323 1.00 94.81 178 GLU A O 1
ATOM 1410 N N . ILE A 1 179 ? -7.097 1.810 -3.176 1.00 96.12 179 ILE A N 1
ATOM 1411 C CA . ILE A 1 179 ? -6.758 3.115 -2.594 1.00 96.12 179 ILE A CA 1
ATOM 1412 C C . ILE A 1 179 ? -5.320 3.508 -2.945 1.00 96.12 179 ILE A C 1
ATOM 1414 O O . ILE A 1 179 ? -5.050 4.650 -3.314 1.00 96.12 179 ILE A O 1
ATOM 1418 N N . THR A 1 180 ? -4.373 2.571 -2.838 1.00 95.25 180 THR A N 1
ATOM 1419 C CA . THR A 1 180 ? -2.967 2.845 -3.166 1.00 95.25 180 THR A CA 1
ATOM 1420 C C . THR A 1 180 ? -2.829 3.274 -4.622 1.00 95.25 180 THR A C 1
ATOM 1422 O O . THR A 1 180 ? -2.186 4.286 -4.893 1.00 95.25 180 THR A O 1
ATOM 1425 N N . MET A 1 181 ? -3.465 2.549 -5.547 1.00 92.94 181 MET A N 1
ATOM 1426 C CA . MET A 1 181 ? -3.421 2.879 -6.969 1.00 92.94 181 MET A CA 1
ATOM 1427 C C . MET A 1 181 ? -4.049 4.247 -7.245 1.00 92.94 181 MET A C 1
ATOM 1429 O O . MET A 1 181 ? -3.437 5.068 -7.920 1.00 92.94 181 MET A O 1
ATOM 1433 N N . GLU A 1 182 ? -5.227 4.526 -6.682 1.00 92.94 182 GLU A N 1
ATOM 1434 C CA . GLU A 1 182 ? -5.903 5.819 -6.839 1.00 92.94 182 GLU A CA 1
ATOM 1435 C C . GLU A 1 182 ? -5.012 6.982 -6.381 1.00 92.94 182 GLU A C 1
ATOM 1437 O O . GLU A 1 182 ? -4.864 7.982 -7.087 1.00 92.94 182 GLU A O 1
ATOM 1442 N N . ARG A 1 183 ? -4.354 6.832 -5.227 1.00 91.62 183 ARG A N 1
ATOM 1443 C CA . ARG A 1 183 ? -3.486 7.870 -4.658 1.00 91.62 183 ARG A CA 1
ATOM 1444 C C . ARG A 1 183 ? -2.181 8.047 -5.426 1.00 91.62 183 ARG A C 1
ATOM 1446 O O . ARG A 1 183 ? -1.725 9.182 -5.545 1.00 91.62 183 ARG A O 1
ATOM 1453 N N . ILE A 1 184 ? -1.596 6.970 -5.949 1.00 89.81 184 ILE A N 1
ATOM 1454 C CA . ILE A 1 184 ? -0.407 7.052 -6.809 1.00 89.81 184 ILE A CA 1
ATOM 1455 C C . ILE A 1 184 ? -0.763 7.737 -8.129 1.00 89.81 184 ILE A C 1
ATOM 1457 O O . ILE A 1 184 ? -0.088 8.686 -8.510 1.00 89.81 184 ILE A O 1
ATOM 1461 N N . CYS A 1 185 ? -1.857 7.340 -8.783 1.00 87.38 185 CYS A N 1
ATOM 1462 C CA . CYS A 1 185 ? -2.288 7.979 -10.026 1.00 87.38 185 CYS A CA 1
ATOM 1463 C C . CYS A 1 185 ? -2.610 9.465 -9.830 1.00 87.38 185 CYS A C 1
ATOM 1465 O O . CYS A 1 185 ? -2.219 10.289 -10.651 1.00 87.38 185 CYS A O 1
ATOM 1467 N N . ALA A 1 186 ? -3.286 9.829 -8.736 1.00 86.50 186 ALA A N 1
ATOM 1468 C CA . ALA A 1 186 ? -3.544 11.232 -8.417 1.00 86.50 186 ALA A CA 1
ATOM 1469 C C . ALA A 1 186 ? -2.242 12.027 -8.216 1.00 86.50 186 ALA A C 1
ATOM 1471 O O . ALA A 1 186 ? -2.161 13.187 -8.610 1.00 86.50 186 ALA A O 1
ATOM 1472 N N . HIS A 1 187 ? -1.219 11.402 -7.630 1.00 82.00 187 HIS A N 1
ATOM 1473 C CA . HIS A 1 187 ? 0.092 12.014 -7.431 1.00 82.00 187 HIS A CA 1
ATOM 1474 C C . HIS A 1 187 ? 0.856 12.212 -8.746 1.00 82.00 187 HIS A C 1
ATOM 1476 O O . HIS A 1 187 ? 1.339 13.313 -9.005 1.00 82.00 187 HIS A O 1
ATOM 1482 N N . GLU A 1 188 ? 0.888 11.195 -9.611 1.00 74.06 188 GLU A N 1
ATOM 1483 C CA . GLU A 1 188 ? 1.527 11.282 -10.930 1.00 74.06 188 GLU A CA 1
ATOM 1484 C C . GLU A 1 188 ? 0.853 12.335 -11.829 1.00 74.06 188 GLU A C 1
ATOM 1486 O O . GLU A 1 188 ? 1.543 13.072 -12.532 1.00 74.06 188 GLU A O 1
ATOM 1491 N N . LEU A 1 189 ? -0.479 12.473 -11.770 1.00 65.12 189 LEU A N 1
ATOM 1492 C CA . LEU A 1 189 ? -1.210 13.521 -12.498 1.00 65.12 189 LEU A CA 1
ATOM 1493 C C . LEU A 1 189 ? -0.815 14.933 -12.046 1.00 65.12 189 LEU A C 1
ATOM 1495 O O . LEU A 1 189 ? -0.647 15.817 -12.887 1.00 65.12 189 LEU A O 1
ATOM 1499 N N . VAL A 1 190 ? -0.642 15.142 -10.737 1.00 60.28 190 VAL A N 1
ATOM 1500 C CA . VAL A 1 190 ? -0.188 16.430 -10.195 1.00 60.28 190 VAL A CA 1
ATOM 1501 C C . VAL A 1 190 ? 1.240 16.722 -10.655 1.00 60.28 190 VAL A C 1
ATOM 1503 O O . VAL A 1 190 ? 1.474 17.799 -11.195 1.00 60.28 190 VAL A O 1
ATOM 1506 N N . GLN A 1 191 ? 2.159 15.755 -10.568 1.00 60.44 191 GLN A N 1
ATOM 1507 C CA . GLN A 1 191 ? 3.541 15.946 -11.029 1.00 60.44 191 GLN A CA 1
ATOM 1508 C C . GLN A 1 191 ? 3.637 16.238 -12.531 1.00 60.44 191 GLN A C 1
ATOM 1510 O O . GLN A 1 191 ? 4.402 17.107 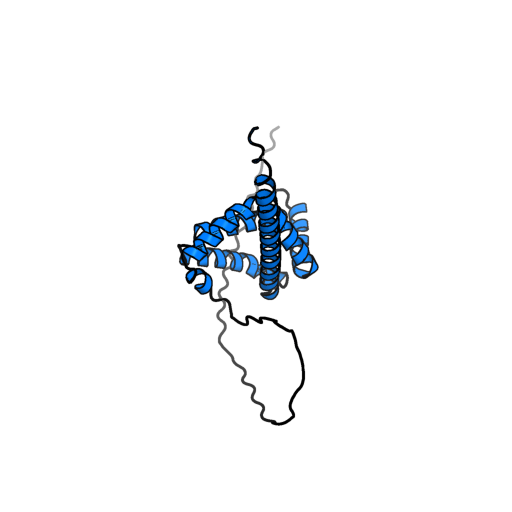-12.937 1.00 60.44 191 GLN A O 1
ATOM 1515 N N . LEU A 1 192 ? 2.842 15.559 -13.363 1.00 58.91 192 LEU A N 1
ATOM 1516 C CA . LEU A 1 192 ? 2.770 15.847 -14.799 1.00 58.91 192 LEU A CA 1
ATOM 1517 C C . LEU A 1 192 ? 2.260 17.268 -15.066 1.00 58.91 192 LEU A C 1
ATOM 1519 O O . LEU A 1 192 ? 2.780 17.942 -15.954 1.00 58.91 192 LEU A O 1
ATOM 1523 N N . SER A 1 193 ? 1.271 17.733 -14.296 1.00 56.75 193 SER A N 1
ATOM 1524 C CA . SER A 1 193 ? 0.753 19.097 -14.428 1.00 56.75 193 SER A CA 1
ATOM 1525 C C . SER A 1 193 ? 1.750 20.155 -13.946 1.00 56.75 193 SER A C 1
ATOM 1527 O O . SER A 1 193 ? 1.939 21.151 -14.632 1.00 56.75 193 SER A O 1
ATOM 1529 N N . GLU A 1 194 ? 2.451 19.918 -12.836 1.00 54.41 194 GLU A N 1
ATOM 1530 C CA . GLU A 1 194 ? 3.466 20.829 -12.296 1.00 54.41 194 GLU A CA 1
ATOM 1531 C C . GLU A 1 194 ? 4.689 20.906 -13.218 1.00 54.41 194 GLU A C 1
ATOM 1533 O O . GLU A 1 194 ? 5.117 22.001 -13.566 1.00 54.41 194 GLU A O 1
ATOM 1538 N N . CYS A 1 195 ? 5.188 19.772 -13.724 1.00 50.31 195 CYS A N 1
ATOM 1539 C CA . CYS A 1 195 ? 6.273 19.765 -14.709 1.00 50.31 195 CYS A CA 1
ATOM 1540 C C . CYS A 1 195 ? 5.873 20.420 -16.041 1.00 50.31 195 CYS A C 1
ATOM 1542 O O . CYS A 1 195 ? 6.719 21.038 -16.684 1.00 50.31 195 CYS A O 1
ATOM 1544 N N . ALA A 1 196 ? 4.610 20.311 -16.469 1.00 46.25 196 ALA A N 1
ATOM 1545 C CA . ALA A 1 196 ? 4.125 21.028 -17.649 1.00 46.25 196 ALA A CA 1
ATOM 1546 C C . ALA A 1 196 ? 4.101 22.548 -17.413 1.00 46.25 196 ALA A C 1
ATOM 1548 O O . ALA A 1 196 ? 4.502 23.305 -18.295 1.00 46.25 196 ALA A O 1
ATOM 1549 N N . CYS A 1 197 ? 3.699 22.997 -16.221 1.00 42.88 197 CYS A N 1
ATOM 1550 C CA . CYS A 1 197 ? 3.748 24.407 -15.833 1.00 42.88 197 CYS A CA 1
ATOM 1551 C C . CYS A 1 197 ? 5.191 24.927 -15.724 1.00 42.88 197 CYS A C 1
ATOM 1553 O O . CYS A 1 197 ? 5.482 26.009 -16.228 1.00 42.88 197 CYS A O 1
ATOM 1555 N N . ASP A 1 198 ? 6.105 24.149 -15.142 1.00 44.34 198 ASP A N 1
ATOM 1556 C CA . ASP A 1 198 ? 7.519 24.521 -15.013 1.00 44.34 198 ASP A CA 1
ATOM 1557 C C . ASP A 1 198 ? 8.233 24.568 -16.375 1.00 44.34 198 ASP A C 1
ATOM 1559 O O . ASP A 1 198 ? 9.085 25.429 -16.597 1.00 44.34 198 ASP A O 1
ATOM 1563 N N . PHE A 1 199 ? 7.863 23.698 -17.324 1.00 43.56 199 PHE A N 1
ATOM 1564 C CA . PHE A 1 199 ? 8.392 23.750 -18.692 1.00 43.56 199 PHE A CA 1
ATOM 1565 C C . PHE A 1 199 ? 7.866 24.968 -19.464 1.00 43.56 199 PHE A C 1
ATOM 1567 O O . PHE A 1 199 ? 8.622 25.598 -20.199 1.00 43.56 199 PHE A O 1
ATOM 1574 N N . VAL A 1 200 ? 6.599 25.348 -19.262 1.00 47.78 200 VAL A N 1
ATOM 1575 C CA . VAL A 1 200 ? 6.021 26.563 -19.863 1.00 47.78 200 VAL A CA 1
ATOM 1576 C C . VAL A 1 200 ? 6.629 27.831 -19.247 1.00 47.78 200 VAL A C 1
ATOM 1578 O O . VAL A 1 200 ? 6.958 28.758 -19.983 1.00 47.78 200 VAL A O 1
ATOM 1581 N N . CYS A 1 201 ? 6.888 27.857 -17.937 1.00 41.84 201 CYS A N 1
ATOM 1582 C CA . CYS A 1 201 ? 7.523 29.000 -17.268 1.00 41.84 201 CYS A CA 1
ATOM 1583 C C . CYS A 1 201 ? 9.018 29.174 -17.596 1.00 41.84 201 CYS A C 1
ATOM 1585 O O . CYS A 1 201 ? 9.532 30.282 -17.467 1.00 41.84 201 CYS A O 1
ATOM 1587 N N . ASN A 1 202 ? 9.721 28.131 -18.054 1.00 39.12 202 ASN A N 1
ATOM 1588 C CA . ASN A 1 202 ? 11.119 28.245 -18.499 1.00 39.12 202 ASN A CA 1
ATOM 1589 C C . ASN A 1 202 ? 11.278 28.606 -19.989 1.00 39.12 202 ASN A C 1
ATOM 1591 O O . ASN A 1 202 ? 12.403 28.810 -20.444 1.00 39.12 202 ASN A O 1
ATOM 1595 N N . CYS A 1 203 ? 10.184 28.713 -20.751 1.00 40.03 203 CYS A N 1
ATOM 1596 C CA . CYS A 1 203 ? 10.220 29.130 -22.156 1.00 40.03 203 CYS A CA 1
ATOM 1597 C C . CYS A 1 203 ? 9.987 30.636 -22.379 1.00 40.03 203 CYS A C 1
ATOM 1599 O O . CYS A 1 203 ? 10.106 31.075 -23.519 1.00 40.03 203 CYS A O 1
ATOM 1601 N N . ASP A 1 204 ? 9.728 31.434 -21.333 1.00 41.06 204 ASP A N 1
ATOM 1602 C CA . ASP A 1 204 ? 9.367 32.861 -21.467 1.00 41.06 204 ASP A CA 1
ATOM 1603 C C . ASP A 1 204 ? 10.449 33.856 -20.981 1.00 41.06 204 ASP A C 1
ATOM 1605 O O . ASP A 1 204 ? 10.173 35.017 -20.693 1.00 41.06 204 ASP A O 1
ATOM 1609 N N . CYS A 1 205 ? 11.717 33.425 -20.910 1.00 41.28 205 CYS A N 1
ATOM 1610 C CA . CYS A 1 205 ? 12.860 34.284 -20.543 1.00 41.28 205 CYS A CA 1
ATOM 1611 C C . CYS A 1 205 ? 13.990 34.269 -21.590 1.00 41.28 205 CYS A C 1
ATOM 1613 O O . CYS A 1 205 ? 15.172 34.249 -21.247 1.00 41.28 205 CYS A O 1
ATOM 1615 N N . GLY A 1 206 ? 13.653 34.282 -22.881 1.00 45.66 206 GLY A N 1
ATOM 1616 C CA . GLY A 1 206 ? 14.653 34.302 -23.950 1.00 45.66 206 GLY A CA 1
ATOM 1617 C C . GLY A 1 206 ? 14.141 34.936 -25.234 1.00 45.66 206 GLY A C 1
ATOM 1618 O O . GLY A 1 206 ? 13.881 34.227 -26.198 1.00 45.66 206 GLY A O 1
ATOM 1619 N N . GLY A 1 207 ? 14.006 36.264 -25.265 1.00 42.09 207 GLY A N 1
ATOM 1620 C CA . GLY A 1 207 ? 13.602 36.937 -26.498 1.00 42.09 207 GLY A CA 1
ATOM 1621 C C . GLY A 1 207 ? 13.463 38.452 -26.428 1.00 42.09 207 GLY A C 1
ATOM 1622 O O . GLY A 1 207 ? 12.389 38.956 -26.722 1.00 42.09 207 GLY A O 1
ATOM 1623 N N . VAL A 1 208 ? 14.538 39.182 -26.116 1.00 38.78 208 VAL A N 1
ATOM 1624 C CA . VAL A 1 208 ? 14.736 40.520 -26.705 1.00 38.78 208 VAL A CA 1
ATOM 1625 C C . VAL A 1 208 ? 16.210 40.668 -27.082 1.00 38.78 208 VAL A C 1
ATOM 1627 O O . VAL A 1 208 ? 17.055 41.027 -26.265 1.00 38.78 208 VAL A O 1
ATOM 1630 N N . THR A 1 209 ? 16.530 40.320 -28.326 1.00 46.34 209 THR A N 1
ATOM 1631 C CA . THR A 1 209 ? 17.759 40.745 -29.001 1.00 46.34 209 THR A CA 1
ATOM 1632 C C . THR A 1 209 ? 17.542 42.124 -29.613 1.00 46.34 209 THR A C 1
ATOM 1634 O O . THR A 1 209 ? 16.542 42.323 -30.292 1.00 46.34 209 THR A O 1
ATOM 1637 N N . ALA A 1 210 ? 18.499 43.011 -29.334 1.00 40.00 210 ALA A N 1
ATOM 1638 C CA . ALA A 1 210 ? 19.020 44.115 -30.143 1.00 40.00 210 ALA A CA 1
ATOM 1639 C C . ALA A 1 210 ? 18.170 44.657 -31.312 1.00 40.00 210 ALA A C 1
ATOM 1641 O O . ALA A 1 210 ? 17.956 43.954 -32.295 1.00 40.00 210 ALA A O 1
ATOM 1642 N N . ASP A 1 211 ? 17.851 45.951 -31.231 1.00 41.25 211 ASP A N 1
ATOM 1643 C CA . ASP A 1 211 ? 18.333 46.978 -32.171 1.00 41.25 211 ASP A CA 1
ATOM 1644 C C . ASP A 1 211 ? 18.569 48.295 -31.408 1.00 41.25 211 ASP A C 1
ATOM 1646 O O . ASP A 1 211 ? 17.768 48.591 -30.486 1.00 41.25 211 ASP A O 1
#

Secondary structure (DSSP, 8-state):
-PPPP----------------------------------------------------THHHHT--HHHHHHHHHHHHHHGGGHHHHHHHHHHHHHHH-HHHHHHHHHHHHHHHH-TTS--TTSHHHHHHHHHHHHHHHHHTTT-HHHHHHHHHHHHHHHHHHHHHH---HHHHHHHHHHHHHHHHHHHHHHHHHHHHHHHHTSSS------